Protein AF-A0A0F7C1H8-F1 (afdb_monomer)

Secondary structure (DSSP, 8-state):
--------TTS-HHHHHHHHHHHHHT---TTTT-----EEEE-SS-EEEES-SS-HHHHHHHTTEEEEEEE-SSHHHHHHHHHHHHHTT--EEEEEEGGG-TTSTTTTT---EEEEEEEEEETTEEEEEETTTTEEEEEEHHHHHHHHHHHHHTT-S--EEEEEEE-S-GGGGGGGGG-HHHHHHHHHHHHTT--SS---S-SEEEETHHHHHHHHHHHHHHHHTT-GGGHHHHHHHHHHHHHHHHHHHHHHHHHHHTT-HHHHHHHHHHHHHHHHHHHHHHHHHHHT--TTHHHHHHHHHHHHHHHHHHHHHHHHHHHHHHHHHHHHHHS--

pLDDT: mean 90.51, std 11.87, range [36.81, 98.56]

Solvent-accessible surface area (backbone atoms only — not comparable to full-atom values): 17892 Å² total; per-residue (Å²): 131,93,84,75,84,50,80,65,98,64,45,57,42,57,56,43,41,52,50,43,54,46,42,71,77,67,47,87,60,58,66,77,49,42,50,55,25,33,37,26,36,35,52,100,86,50,71,46,56,40,25,68,74,64,59,69,65,58,56,36,44,76,72,40,31,46,80,47,73,51,77,46,95,50,45,69,64,43,54,53,51,50,54,58,46,38,75,72,76,39,55,34,41,34,59,28,18,36,26,49,36,85,88,49,97,39,42,78,73,42,87,42,71,35,39,35,28,43,59,48,74,59,91,60,35,33,36,32,40,29,40,77,82,69,44,75,48,74,44,46,50,69,47,53,44,48,10,38,39,44,16,53,77,68,60,56,49,82,46,38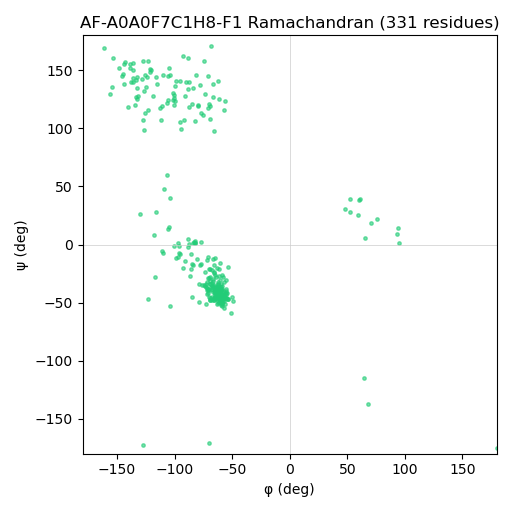,41,35,34,78,46,68,84,62,64,83,83,69,51,81,64,68,79,67,44,57,67,56,55,46,50,53,30,43,40,20,37,75,45,44,78,91,50,90,80,82,91,54,86,40,78,34,35,12,62,55,16,56,54,55,52,46,51,51,51,48,51,56,49,66,64,69,43,76,89,46,37,66,61,42,49,54,49,26,54,34,37,46,50,39,19,26,23,24,43,32,28,18,53,30,31,50,78,71,73,37,54,84,51,18,51,44,28,39,53,33,17,50,36,32,44,56,36,26,54,49,43,45,45,30,52,78,64,73,49,54,82,74,40,50,65,52,44,53,55,32,50,54,50,31,52,58,35,49,52,53,36,50,52,42,44,52,53,51,55,50,51,52,56,61,59,55,60,65,66,74,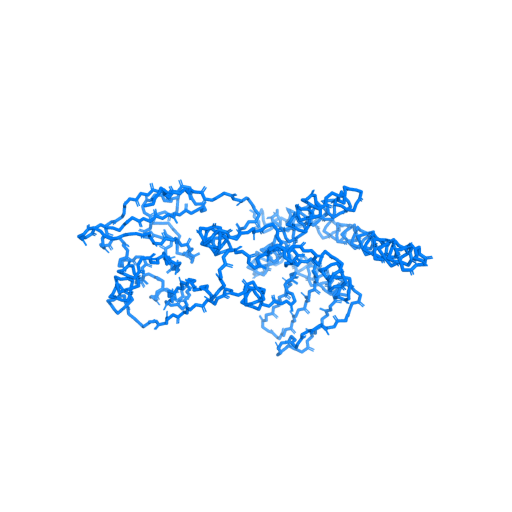74,72,123

Foldseek 3Di:
DDQDFDADPLDAQVRRQVLSQCVVVVDDCLCLLQQQWWKWFDDPPDIFIASDLDDSQVSCVVVQKHKDKDFDLALVVLVVVCQVVVVVVWKKKWWWFPCLDPLDPCPVNDGAIGIWIFHHDDPQWTFIARNVSRDTGIDGVVSRRNGLVSCNVVVNDGGMMITMDGPDDPVVNPVVLVPPLVSLVVRLCQLVFHRPDDPDDGPDMTTHLVSLVVLLVVVLVLLVVLDLVSLVVLVVNLVNLSSSLSSLLSSLSSCVVVPVNVLSVLSNVLSVLSVVLSVLSVCCNVVSDSVVSSVVSSVSSVVNSVSSVVSSVSSVVVSVVVVVVVVVVVVPD

Radius of gyration: 21.75 Å; Cα contacts (8 Å, |Δi|>4): 539; chains: 1; bounding box: 50×51×60 Å

Nearest PDB structures (foldseek):
  7wuw-assembly1_C  TM=7.128E-01  e=3.344E-11  Streptomyces sahachiroi
  3fyq-assembly1_A  TM=5.756E-01  e=2.025E+00  Drosophila melanogaster

InterPro domains:
  IPR026935 Butirosin biosynthesis protein H, N-terminal [PF14399] (47-131)

Structure (mmCIF, N/CA/C/O backbone):
data_AF-A0A0F7C1H8-F1
#
_entry.id   AF-A0A0F7C1H8-F1
#
loop_
_atom_site.group_PDB
_atom_site.id
_atom_site.type_symbol
_atom_site.label_atom_id
_atom_site.label_alt_id
_atom_site.label_comp_id
_atom_site.label_asym_id
_atom_site.label_entity_id
_atom_site.label_seq_id
_atom_site.pdbx_PDB_ins_code
_atom_site.Cartn_x
_atom_site.Cartn_y
_atom_site.Cartn_z
_atom_site.occupancy
_atom_site.B_iso_or_equiv
_atom_site.auth_seq_id
_atom_site.auth_comp_id
_atom_site.auth_asym_id
_atom_site.auth_atom_id
_atom_site.pdbx_PDB_model_num
ATOM 1 N N . MET A 1 1 ? -24.740 0.544 14.547 1.00 60.25 1 MET A N 1
ATOM 2 C CA . MET A 1 1 ? -24.501 0.602 13.084 1.00 60.25 1 MET A CA 1
ATOM 3 C C . MET A 1 1 ? -24.130 -0.811 12.657 1.00 60.25 1 MET A C 1
ATOM 5 O O . MET A 1 1 ? -23.473 -1.473 13.443 1.00 60.25 1 MET A O 1
ATOM 9 N N . GLU A 1 2 ? -24.589 -1.332 11.516 1.00 76.94 2 GLU A N 1
ATOM 10 C CA . GLU A 1 2 ? -24.148 -2.671 11.087 1.00 76.94 2 GLU A CA 1
ATOM 11 C C . GLU A 1 2 ? -22.734 -2.561 10.509 1.00 76.94 2 GLU A C 1
ATOM 13 O O . GLU A 1 2 ? -22.517 -1.895 9.495 1.00 76.94 2 GLU A O 1
ATOM 18 N N . PHE A 1 3 ? -21.758 -3.152 11.197 1.00 86.31 3 PHE A N 1
ATOM 19 C CA . PHE A 1 3 ? -20.369 -3.140 10.759 1.00 86.31 3 PHE A CA 1
ATOM 20 C C . PHE A 1 3 ? -20.123 -4.265 9.763 1.00 86.31 3 PHE A C 1
ATOM 22 O O . PHE A 1 3 ? -20.537 -5.402 9.973 1.00 86.31 3 PHE A O 1
ATOM 29 N N . THR A 1 4 ? -19.429 -3.945 8.674 1.00 89.12 4 THR A N 1
ATOM 30 C CA . THR A 1 4 ? -19.101 -4.909 7.624 1.00 89.12 4 THR A CA 1
ATOM 31 C C . THR A 1 4 ? -17.603 -4.942 7.367 1.00 89.12 4 THR A C 1
ATOM 33 O O . THR A 1 4 ? -16.898 -3.930 7.466 1.00 89.12 4 THR A O 1
ATOM 36 N N . LEU A 1 5 ? -17.121 -6.137 7.030 1.00 92.88 5 LEU A N 1
ATOM 37 C CA . LEU A 1 5 ? -15.752 -6.355 6.596 1.00 92.88 5 LEU A CA 1
ATOM 38 C C . LEU A 1 5 ? -15.549 -5.721 5.219 1.00 92.88 5 LEU A C 1
ATOM 40 O O . LEU A 1 5 ? -16.173 -6.120 4.237 1.00 92.88 5 LEU A O 1
ATOM 44 N N . TYR A 1 6 ? -14.632 -4.765 5.138 1.00 92.00 6 TYR A N 1
ATOM 45 C CA . TYR A 1 6 ? -14.028 -4.360 3.878 1.00 92.00 6 TYR A CA 1
ATOM 46 C C . TYR A 1 6 ? -12.957 -5.371 3.450 1.00 92.00 6 TYR A C 1
ATOM 48 O O . TYR A 1 6 ? -12.189 -5.842 4.287 1.00 92.00 6 TYR A O 1
ATOM 56 N N . GLN A 1 7 ? -12.926 -5.714 2.161 1.00 89.44 7 GLN A N 1
ATOM 57 C CA . GLN A 1 7 ? -12.017 -6.710 1.596 1.00 89.44 7 GLN A CA 1
ATOM 58 C C . GLN A 1 7 ? -11.259 -6.112 0.412 1.00 89.44 7 GLN A C 1
ATOM 60 O O . GLN A 1 7 ? -11.862 -5.533 -0.488 1.00 89.44 7 GLN A O 1
ATOM 65 N N . SER A 1 8 ? -9.941 -6.294 0.398 1.00 89.31 8 SER A N 1
ATOM 66 C CA . SER A 1 8 ? -9.088 -5.987 -0.747 1.00 89.31 8 SER A CA 1
ATOM 67 C C . SER A 1 8 ? -7.821 -6.828 -0.672 1.00 89.31 8 SER A C 1
ATOM 69 O O . SER A 1 8 ? -7.150 -6.842 0.354 1.00 89.31 8 SER A O 1
ATOM 71 N N . SER A 1 9 ? -7.476 -7.504 -1.766 1.00 88.31 9 SER A N 1
ATOM 72 C CA . SER A 1 9 ? -6.204 -8.233 -1.900 1.00 88.31 9 SER A CA 1
ATOM 73 C C . SER A 1 9 ? -5.029 -7.329 -2.297 1.00 88.31 9 SER A C 1
ATOM 75 O O . SER A 1 9 ? -3.919 -7.821 -2.488 1.00 88.31 9 SER A O 1
ATOM 77 N N . TYR A 1 10 ? -5.282 -6.026 -2.443 1.00 90.38 10 TYR A N 1
ATOM 78 C CA . TYR A 1 10 ? -4.327 -5.024 -2.922 1.00 90.38 10 TYR A CA 1
ATOM 79 C C . TYR A 1 10 ? -4.037 -3.948 -1.866 1.00 90.38 10 TYR A C 1
ATOM 81 O O . TYR A 1 10 ? -3.398 -2.944 -2.156 1.00 90.38 10 TYR A O 1
ATOM 89 N N . HIS A 1 11 ? -4.523 -4.128 -0.638 1.00 90.88 11 HIS A N 1
ATOM 90 C CA . HIS A 1 11 ? -4.202 -3.268 0.494 1.00 90.88 11 HIS A CA 1
ATOM 91 C C . HIS A 1 11 ? -3.431 -4.066 1.541 1.00 90.88 11 HIS A C 1
ATOM 93 O O . HIS A 1 11 ? -3.806 -5.196 1.853 1.00 90.88 11 HIS A O 1
ATOM 99 N N . ASN A 1 12 ? -2.398 -3.454 2.119 1.00 90.69 12 ASN A N 1
ATOM 100 C CA . ASN A 1 12 ? -1.848 -3.913 3.392 1.00 90.69 12 ASN A CA 1
ATOM 101 C C . ASN A 1 12 ? -2.853 -3.662 4.540 1.00 90.69 12 ASN A C 1
ATOM 103 O O . ASN A 1 12 ? -3.879 -2.995 4.351 1.00 90.69 12 ASN A O 1
ATOM 107 N N . CYS A 1 13 ? -2.562 -4.194 5.731 1.00 93.62 13 CYS A N 1
ATOM 108 C CA . CYS A 1 13 ? -3.440 -4.113 6.904 1.00 93.62 13 CYS A CA 1
ATOM 109 C C . CYS A 1 13 ? -3.828 -2.665 7.268 1.00 93.62 13 CYS A C 1
ATOM 111 O O . CYS A 1 13 ? -4.992 -2.377 7.549 1.00 93.62 13 CYS A O 1
ATOM 113 N N . LYS A 1 14 ? -2.891 -1.717 7.182 1.00 94.44 14 LYS A N 1
ATOM 114 C CA . LYS A 1 14 ? -3.150 -0.303 7.476 1.00 94.44 14 LYS A CA 1
ATOM 115 C C . LYS A 1 14 ? -4.049 0.345 6.424 1.00 94.44 14 LYS A C 1
ATOM 117 O O . LYS A 1 14 ? -5.036 0.998 6.766 1.00 94.44 14 LYS A O 1
ATOM 122 N N . ASN A 1 15 ? -3.741 0.145 5.144 1.00 94.44 15 ASN A N 1
ATOM 123 C CA . ASN A 1 15 ? -4.496 0.725 4.035 1.00 94.44 15 ASN A CA 1
ATOM 124 C C . ASN A 1 15 ? -5.943 0.213 4.034 1.00 94.44 15 ASN A C 1
ATOM 126 O O . ASN A 1 15 ? -6.866 0.989 3.780 1.00 94.44 15 ASN A O 1
ATOM 130 N N . ILE A 1 16 ? -6.169 -1.067 4.358 1.00 95.44 16 ILE A N 1
ATOM 131 C CA . ILE A 1 16 ? -7.518 -1.644 4.383 1.00 95.44 16 ILE A CA 1
ATOM 132 C C . ILE A 1 16 ? -8.356 -1.115 5.557 1.00 95.44 16 ILE A C 1
ATOM 134 O O . ILE A 1 16 ? -9.533 -0.816 5.346 1.00 95.44 16 ILE A O 1
ATOM 138 N N . VAL A 1 17 ? -7.759 -0.924 6.743 1.00 96.94 17 VAL A N 1
ATOM 139 C CA . VAL A 1 17 ? -8.428 -0.296 7.899 1.00 96.94 17 VAL A CA 1
ATOM 140 C C . VAL A 1 17 ? -8.798 1.146 7.567 1.00 96.94 17 VAL A C 1
ATOM 142 O O . VAL A 1 17 ? -9.966 1.520 7.664 1.00 96.94 17 VAL A O 1
ATOM 145 N N . LEU A 1 18 ? -7.842 1.937 7.075 1.00 96.12 18 LEU A N 1
ATOM 146 C CA . LEU A 1 18 ? -8.088 3.331 6.711 1.00 96.12 18 LEU A CA 1
ATOM 147 C C . LEU A 1 18 ? -9.186 3.456 5.644 1.00 96.12 18 LEU A C 1
ATOM 149 O O . LEU A 1 18 ? -10.104 4.260 5.789 1.00 96.12 18 LEU A O 1
ATOM 153 N N . THR A 1 19 ? -9.143 2.611 4.611 1.00 95.19 19 THR A N 1
ATOM 154 C CA . THR A 1 19 ? -10.168 2.579 3.557 1.00 95.19 19 THR A CA 1
ATOM 155 C C . THR A 1 19 ? -11.549 2.238 4.118 1.00 95.19 19 THR A C 1
ATOM 157 O O . THR A 1 19 ? -12.539 2.867 3.743 1.00 95.19 19 THR A O 1
ATOM 160 N N . ALA A 1 20 ? -11.638 1.265 5.030 1.00 95.50 20 ALA A N 1
ATOM 161 C CA . ALA A 1 20 ? -12.897 0.898 5.669 1.00 95.50 20 ALA A CA 1
ATOM 162 C C . ALA A 1 20 ? -13.479 2.058 6.489 1.00 95.50 20 ALA A C 1
ATOM 164 O O . ALA A 1 20 ? -14.677 2.337 6.394 1.00 95.50 20 ALA A O 1
ATOM 165 N N . MET A 1 21 ? -12.630 2.769 7.235 1.00 95.31 21 MET A N 1
ATOM 166 C CA . MET A 1 21 ? -13.029 3.936 8.023 1.00 95.31 21 MET A CA 1
ATOM 167 C C . MET A 1 21 ? -13.522 5.082 7.124 1.00 95.31 21 MET A C 1
ATOM 169 O O . MET A 1 21 ? -14.596 5.632 7.370 1.00 95.31 21 MET A O 1
ATOM 173 N N . VAL A 1 22 ? -12.809 5.391 6.033 1.00 92.88 22 VAL A N 1
ATOM 174 C CA . VAL A 1 22 ? -13.223 6.404 5.039 1.00 92.88 22 VAL A CA 1
ATOM 175 C C . VAL A 1 22 ? -14.567 6.034 4.407 1.00 92.88 22 VAL A C 1
ATOM 177 O O . VAL A 1 22 ? -15.485 6.856 4.345 1.00 92.88 22 VAL A O 1
ATOM 180 N N . LYS A 1 23 ? -14.736 4.766 4.018 1.00 91.12 23 LYS A N 1
ATOM 181 C CA . LYS A 1 23 ? -15.991 4.263 3.448 1.00 91.12 23 LYS A CA 1
ATOM 182 C C . LYS A 1 23 ? -17.171 4.411 4.413 1.00 91.12 23 LYS A C 1
ATOM 184 O O . LYS A 1 23 ? -18.281 4.717 3.980 1.00 91.12 23 LYS A O 1
ATOM 189 N N . ARG A 1 24 ? -16.961 4.229 5.721 1.00 89.50 24 ARG A N 1
ATOM 190 C CA . ARG A 1 24 ? -18.016 4.376 6.748 1.00 89.50 24 ARG A CA 1
ATOM 191 C C . ARG A 1 24 ? -18.453 5.814 6.972 1.00 89.50 24 ARG A C 1
ATOM 193 O O . ARG A 1 24 ? -19.624 6.050 7.270 1.00 89.50 24 ARG A O 1
ATOM 200 N N . LEU A 1 25 ? -17.557 6.770 6.753 1.00 87.88 25 LEU A N 1
ATOM 201 C CA . LEU A 1 25 ? -17.928 8.180 6.680 1.00 87.88 25 LEU A CA 1
ATOM 202 C C . LEU A 1 25 ? -18.805 8.489 5.445 1.00 87.88 25 LEU A C 1
ATOM 204 O O . LEU A 1 25 ? -19.486 9.514 5.408 1.00 87.88 25 LEU A O 1
ATOM 208 N N . GLY A 1 26 ? -18.898 7.559 4.489 1.00 85.50 26 GLY A N 1
ATOM 209 C CA . GLY A 1 26 ? -19.745 7.650 3.301 1.00 85.50 26 GLY A CA 1
ATOM 210 C C . GLY A 1 26 ? -19.031 8.214 2.078 1.00 85.50 26 GLY A C 1
ATOM 211 O O . GLY A 1 26 ? -19.708 8.585 1.123 1.00 85.50 26 GLY A O 1
ATOM 212 N N . PHE A 1 27 ? -17.700 8.289 2.115 1.00 84.31 27 PHE A N 1
ATOM 213 C CA . PHE A 1 27 ? -16.895 8.728 0.984 1.00 84.31 27 PHE A CA 1
ATOM 214 C C . PHE A 1 27 ? -16.686 7.593 -0.016 1.00 84.31 27 PHE A C 1
ATOM 216 O O . PHE A 1 27 ? -16.560 6.421 0.359 1.00 84.31 27 PHE A O 1
ATOM 223 N N . ASP A 1 28 ? -16.624 7.970 -1.291 1.00 81.12 28 ASP A N 1
ATOM 224 C CA . ASP A 1 28 ? -16.096 7.096 -2.330 1.00 81.12 28 ASP A CA 1
ATOM 225 C C . ASP A 1 28 ? -14.595 6.875 -2.094 1.00 81.12 28 ASP A C 1
ATOM 227 O O . ASP A 1 28 ? -13.861 7.795 -1.737 1.00 81.12 28 ASP A O 1
ATOM 231 N N . ILE A 1 29 ? -14.155 5.636 -2.264 1.00 86.44 29 ILE A N 1
ATOM 232 C CA . ILE A 1 29 ? -12.797 5.179 -1.979 1.00 86.44 29 ILE A CA 1
ATOM 233 C C . ILE A 1 29 ? -12.009 4.854 -3.250 1.00 86.44 29 ILE A C 1
ATOM 235 O O . ILE A 1 29 ? -10.805 4.615 -3.154 1.00 86.44 29 ILE A O 1
ATOM 239 N N . ASP A 1 30 ? -12.646 4.868 -4.425 1.00 81.19 30 ASP A N 1
ATOM 240 C CA . ASP A 1 30 ? -12.025 4.416 -5.675 1.00 81.19 30 ASP A CA 1
ATOM 241 C C . ASP A 1 30 ? -10.827 5.288 -6.094 1.00 81.19 30 ASP A C 1
ATOM 243 O O . ASP A 1 30 ? -9.881 4.797 -6.704 1.00 81.19 30 ASP A O 1
ATOM 247 N N . HIS A 1 31 ? -10.805 6.568 -5.711 1.00 83.44 31 HIS A N 1
ATOM 248 C CA . HIS A 1 31 ? -9.701 7.490 -6.009 1.00 83.44 31 HIS A CA 1
ATOM 249 C C . HIS A 1 31 ? -8.678 7.627 -4.867 1.00 83.44 31 HIS A C 1
ATOM 251 O O . HIS A 1 31 ? -7.628 8.242 -5.077 1.00 83.44 31 HIS A O 1
ATOM 257 N N . LEU A 1 32 ? -8.942 7.051 -3.683 1.00 89.19 32 LEU A N 1
ATOM 258 C CA . LEU A 1 32 ? -8.111 7.220 -2.479 1.00 89.19 32 LEU A CA 1
ATOM 259 C C . LEU A 1 32 ? -6.671 6.733 -2.705 1.00 89.19 32 LEU A C 1
ATOM 261 O O . LEU A 1 32 ? -5.716 7.325 -2.204 1.00 89.19 32 LEU A O 1
ATOM 265 N N . TRP A 1 33 ? -6.526 5.684 -3.515 1.00 92.69 33 TRP A N 1
ATOM 266 C CA . TRP A 1 33 ? -5.257 5.018 -3.815 1.00 92.69 33 TRP A CA 1
ATOM 267 C C . TRP A 1 33 ? -4.866 5.138 -5.295 1.00 92.69 33 TRP A C 1
ATOM 269 O O . TRP A 1 33 ? -4.170 4.281 -5.828 1.00 92.69 33 TRP A O 1
ATOM 279 N N . SER A 1 34 ? -5.299 6.206 -5.974 1.00 93.00 34 SER A N 1
ATOM 280 C CA . SER A 1 34 ? -5.069 6.424 -7.416 1.00 93.00 34 SER A CA 1
ATOM 281 C C . SER A 1 34 ? -3.649 6.894 -7.784 1.00 93.00 34 SER A C 1
ATOM 283 O O . SER A 1 34 ? -3.353 7.142 -8.955 1.00 93.00 34 SER A O 1
ATOM 285 N N . GLN A 1 35 ? -2.752 7.011 -6.801 1.00 93.81 35 GLN A N 1
ATOM 286 C CA . GLN A 1 35 ? -1.346 7.333 -7.035 1.00 93.81 35 GLN A CA 1
ATOM 287 C C . GLN A 1 35 ? -0.638 6.149 -7.709 1.00 93.81 35 GLN A C 1
ATOM 289 O O . GLN A 1 35 ? -0.562 5.060 -7.150 1.00 93.81 35 GLN A O 1
ATOM 294 N N . ALA A 1 36 ? -0.085 6.384 -8.893 1.00 96.19 36 ALA A N 1
ATOM 295 C CA . ALA A 1 36 ? 0.695 5.443 -9.693 1.00 96.19 36 ALA A CA 1
ATOM 296 C C . ALA A 1 36 ? 2.025 6.061 -10.162 1.00 96.19 36 ALA A C 1
ATOM 298 O O . ALA A 1 36 ? 2.582 5.661 -11.184 1.00 96.19 36 ALA A O 1
ATOM 299 N N . GLY A 1 37 ? 2.543 7.033 -9.406 1.00 94.81 37 GLY A N 1
ATOM 300 C CA . GLY A 1 37 ? 3.896 7.548 -9.584 1.00 94.81 37 GLY A CA 1
ATOM 301 C C . GLY A 1 37 ? 4.955 6.524 -9.169 1.00 94.81 37 GLY A C 1
ATOM 302 O O . GLY A 1 37 ? 4.662 5.349 -8.914 1.00 94.81 37 GLY A O 1
ATOM 303 N N . LEU A 1 38 ? 6.210 6.965 -9.116 1.00 95.38 38 LEU A N 1
ATOM 304 C CA . LEU A 1 38 ? 7.306 6.150 -8.609 1.00 95.38 38 LEU A CA 1
ATOM 305 C C . LEU A 1 38 ? 8.436 7.031 -8.085 1.00 95.38 38 LEU A C 1
ATOM 307 O O . LEU A 1 38 ? 8.831 7.995 -8.741 1.00 95.38 38 LEU A O 1
ATOM 311 N N . SER A 1 39 ? 8.969 6.675 -6.925 1.00 93.56 39 SER A N 1
ATOM 312 C CA . SER A 1 39 ? 10.172 7.265 -6.351 1.00 93.56 39 SER A CA 1
ATOM 313 C C . SER A 1 39 ? 11.063 6.158 -5.806 1.00 93.56 39 SER A C 1
ATOM 315 O O . SER A 1 39 ? 10.566 5.195 -5.222 1.00 93.56 39 SER A O 1
ATOM 317 N N . TYR A 1 40 ? 12.365 6.309 -6.024 1.00 94.06 40 TYR A N 1
ATOM 318 C CA . TYR A 1 40 ? 13.414 5.513 -5.412 1.00 94.06 40 TYR A CA 1
ATOM 319 C C . TYR A 1 40 ? 14.316 6.426 -4.588 1.00 94.06 40 TYR A C 1
ATOM 321 O O . TYR A 1 40 ? 14.807 7.438 -5.097 1.00 94.06 40 TYR A O 1
ATOM 329 N N . GLN A 1 41 ? 14.523 6.049 -3.333 1.00 91.81 41 GLN A N 1
ATOM 330 C CA . GLN A 1 41 ? 15.376 6.739 -2.378 1.00 91.81 41 GLN A CA 1
ATOM 331 C C . GLN A 1 41 ? 16.390 5.742 -1.835 1.00 91.81 41 GLN A C 1
ATOM 333 O O . GLN A 1 41 ? 16.015 4.619 -1.513 1.00 91.81 41 GLN A O 1
ATOM 338 N N . GLU A 1 42 ? 17.653 6.134 -1.733 1.00 90.25 42 GLU A N 1
ATOM 339 C CA . GLU A 1 42 ? 18.697 5.303 -1.129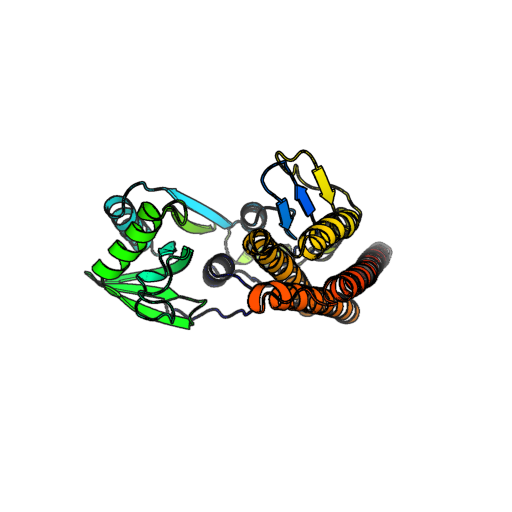 1.00 90.25 42 GLU A CA 1
ATOM 340 C C . GLU A 1 42 ? 19.685 6.177 -0.355 1.00 90.25 42 GLU A C 1
ATOM 342 O O . GLU A 1 42 ? 20.080 7.257 -0.818 1.00 90.25 42 GLU A O 1
ATOM 347 N N . ASP A 1 43 ? 20.066 5.690 0.823 1.00 87.44 43 ASP A N 1
ATOM 348 C CA . ASP A 1 43 ? 21.178 6.181 1.632 1.00 87.44 43 ASP A CA 1
ATOM 349 C C . ASP A 1 43 ? 22.125 5.019 2.004 1.00 87.44 43 ASP A C 1
ATOM 351 O O . ASP A 1 43 ? 22.006 3.909 1.484 1.00 87.44 43 ASP A O 1
ATOM 355 N N . GLU A 1 44 ? 23.110 5.267 2.875 1.00 81.56 44 GLU A N 1
ATOM 356 C CA . GLU A 1 44 ? 24.097 4.249 3.269 1.00 81.56 44 GLU A CA 1
ATOM 357 C C . GLU A 1 44 ? 23.486 3.020 3.969 1.00 81.56 44 GLU A C 1
ATOM 359 O O . GLU A 1 44 ? 24.130 1.969 4.019 1.00 81.56 44 GLU A O 1
ATOM 364 N N . GLN A 1 45 ? 22.285 3.138 4.542 1.00 80.56 45 GLN A N 1
ATOM 365 C CA . GLN A 1 45 ? 21.690 2.123 5.416 1.00 80.56 45 GLN A CA 1
ATOM 366 C C . GLN A 1 45 ? 20.398 1.529 4.858 1.00 80.56 45 GLN A C 1
ATOM 368 O O . GLN A 1 45 ? 20.074 0.387 5.178 1.00 80.56 45 GLN A O 1
ATOM 373 N N . THR A 1 46 ? 19.655 2.286 4.057 1.00 88.38 46 THR A N 1
ATOM 374 C CA . THR A 1 46 ? 18.288 1.952 3.663 1.00 88.38 46 THR A CA 1
ATOM 375 C C . THR A 1 46 ? 18.002 2.339 2.218 1.00 88.38 46 THR A C 1
ATOM 377 O O . THR A 1 46 ? 18.644 3.213 1.632 1.00 88.38 46 THR A O 1
ATOM 380 N N . PHE A 1 47 ? 17.006 1.679 1.629 1.00 92.75 47 PHE A N 1
ATOM 381 C CA . PHE A 1 47 ? 16.426 2.096 0.361 1.00 92.75 47 PHE A CA 1
ATOM 382 C C . PHE A 1 47 ? 14.905 1.951 0.392 1.00 92.75 47 PHE A C 1
ATOM 384 O O . PHE A 1 47 ? 14.350 1.094 1.081 1.00 92.75 47 PHE A O 1
ATOM 391 N N . LEU A 1 48 ? 14.228 2.786 -0.389 1.00 93.44 48 LEU A N 1
ATOM 392 C CA . LEU A 1 48 ? 12.779 2.822 -0.490 1.00 93.44 48 LEU A CA 1
ATOM 393 C C . LEU A 1 48 ? 12.355 3.048 -1.938 1.00 93.44 48 LEU A C 1
ATOM 395 O O . LEU A 1 48 ? 12.609 4.100 -2.521 1.00 93.44 48 LEU A O 1
ATOM 399 N N . LEU A 1 49 ? 11.635 2.082 -2.489 1.00 95.62 49 LEU A N 1
ATOM 400 C CA . LEU A 1 49 ? 10.828 2.204 -3.687 1.00 95.62 49 LEU A CA 1
ATOM 401 C C . LEU A 1 49 ? 9.366 2.377 -3.271 1.00 95.62 49 LEU A C 1
ATOM 403 O O . LEU A 1 49 ? 8.782 1.506 -2.628 1.00 95.62 49 LEU A O 1
ATOM 407 N N . THR A 1 50 ? 8.755 3.492 -3.659 1.00 94.19 50 THR A N 1
ATOM 408 C CA . THR A 1 50 ? 7.362 3.790 -3.310 1.00 94.19 50 THR A CA 1
ATOM 409 C C . THR A 1 50 ? 6.598 4.371 -4.498 1.00 94.19 50 THR A C 1
ATOM 411 O O . THR A 1 50 ? 7.144 5.192 -5.243 1.00 94.19 50 THR A O 1
ATOM 414 N N . PRO A 1 51 ? 5.326 3.980 -4.703 1.00 94.62 51 PRO A N 1
ATOM 415 C CA . PRO A 1 51 ? 4.466 4.616 -5.694 1.00 94.62 51 PRO A CA 1
ATOM 416 C C . PRO A 1 51 ? 3.847 5.932 -5.196 1.00 94.62 51 PRO A C 1
ATOM 418 O O . PRO A 1 51 ? 3.277 6.689 -5.986 1.00 94.62 51 PRO A O 1
ATOM 421 N N . TYR A 1 52 ? 3.934 6.202 -3.890 1.00 92.06 52 TYR A N 1
ATOM 422 C CA . TYR A 1 52 ? 3.267 7.323 -3.240 1.00 92.06 52 TYR A CA 1
ATOM 423 C C . TYR A 1 52 ? 4.173 8.551 -3.211 1.00 92.06 52 TYR A C 1
ATOM 425 O O . TYR A 1 52 ? 5.134 8.618 -2.448 1.00 92.06 52 TYR A O 1
ATOM 433 N N . TYR A 1 53 ? 3.837 9.537 -4.038 1.00 88.12 53 TYR A N 1
ATOM 434 C CA . TYR A 1 53 ? 4.498 10.844 -4.086 1.00 88.12 53 TYR A CA 1
ATOM 435 C C . TYR A 1 53 ? 3.773 11.899 -3.233 1.00 88.12 53 TYR A C 1
ATOM 437 O O . TYR A 1 53 ? 4.285 13.001 -3.053 1.00 88.12 53 TYR A O 1
ATOM 445 N N . LYS A 1 54 ? 2.587 11.567 -2.712 1.00 87.75 54 LYS A N 1
ATOM 446 C CA . LYS A 1 54 ? 1.823 12.328 -1.719 1.00 87.75 54 LYS A CA 1
ATOM 447 C C . LYS A 1 54 ? 1.532 11.456 -0.509 1.00 87.75 54 LYS A C 1
ATOM 449 O O . LYS A 1 54 ? 1.198 10.276 -0.651 1.00 87.75 54 LYS A O 1
ATOM 454 N N . SER A 1 55 ? 1.548 12.069 0.672 1.00 88.62 55 SER A N 1
ATOM 455 C CA . SER A 1 55 ? 1.039 11.418 1.875 1.00 88.62 55 SER A CA 1
ATOM 456 C C . SER A 1 55 ? -0.452 11.124 1.728 1.00 88.62 55 SER A C 1
ATOM 458 O O . SER A 1 55 ? -1.221 11.959 1.247 1.00 88.62 55 SER A O 1
ATOM 460 N N . ILE A 1 56 ? -0.889 9.961 2.214 1.00 89.88 56 ILE A N 1
ATOM 461 C CA . ILE A 1 56 ? -2.318 9.637 2.312 1.00 89.88 56 ILE A CA 1
ATOM 462 C C . ILE A 1 56 ? -3.076 10.665 3.164 1.00 89.88 56 ILE A C 1
ATOM 464 O O . ILE A 1 56 ? -4.251 10.917 2.922 1.00 89.88 56 ILE A O 1
ATOM 468 N N . LEU A 1 57 ? -2.399 11.317 4.117 1.00 90.44 57 LEU A N 1
ATOM 469 C CA . LEU A 1 57 ? -2.986 12.385 4.925 1.00 90.44 57 LEU A CA 1
ATOM 470 C C . LEU A 1 57 ? -3.353 13.607 4.078 1.00 90.44 57 LEU A C 1
ATOM 472 O O . LEU A 1 57 ? -4.410 14.191 4.293 1.00 90.44 57 LEU A O 1
ATOM 476 N N . ASP A 1 58 ? -2.523 13.964 3.097 1.00 87.12 58 ASP A N 1
ATOM 477 C CA . ASP A 1 58 ? -2.807 15.079 2.189 1.00 87.12 58 ASP A CA 1
ATOM 478 C C . ASP A 1 58 ? -3.949 14.733 1.237 1.00 87.12 58 ASP A C 1
ATOM 480 O O . ASP A 1 58 ? -4.806 15.573 0.965 1.00 87.12 58 ASP A O 1
ATOM 484 N N . VAL A 1 59 ? -3.993 13.481 0.765 1.00 88.00 59 VAL A N 1
ATOM 485 C CA . VAL A 1 59 ? -5.119 12.978 -0.033 1.00 88.00 59 VAL A CA 1
ATOM 486 C C . VAL A 1 59 ? -6.411 13.107 0.770 1.00 88.00 59 VAL A C 1
ATOM 488 O O . VAL A 1 59 ? -7.334 13.767 0.306 1.00 88.00 59 VAL A O 1
ATOM 491 N N . LEU A 1 60 ? -6.451 12.574 1.994 1.00 89.00 60 LEU A N 1
ATOM 492 C CA . LEU A 1 60 ? -7.617 12.644 2.882 1.00 89.00 60 LEU A CA 1
ATOM 493 C C . LEU A 1 60 ? -8.014 14.079 3.230 1.00 89.00 60 LEU A C 1
ATOM 495 O O . LEU A 1 60 ? -9.198 14.408 3.200 1.00 89.00 60 LEU A O 1
ATOM 499 N N . LYS A 1 61 ? -7.041 14.955 3.486 1.00 87.44 61 LYS A N 1
ATOM 500 C CA . LYS A 1 61 ? -7.295 16.372 3.754 1.00 87.44 61 LYS A CA 1
ATOM 501 C C . LYS A 1 61 ? -7.976 17.059 2.572 1.00 87.44 61 LYS A C 1
ATOM 503 O O . LYS A 1 61 ? -8.878 17.865 2.786 1.00 87.44 61 LYS A O 1
ATOM 508 N N . ASN A 1 62 ? -7.595 16.720 1.340 1.00 82.12 62 ASN A N 1
ATOM 509 C CA . ASN A 1 62 ? -8.278 17.224 0.147 1.00 82.12 62 ASN A CA 1
ATOM 510 C C . ASN A 1 62 ? -9.723 16.705 0.041 1.00 82.12 62 ASN A C 1
ATOM 512 O O . ASN A 1 62 ? -10.558 17.382 -0.550 1.00 82.12 62 ASN A O 1
ATOM 516 N N . LEU A 1 63 ? -10.037 15.567 0.675 1.00 80.44 63 LEU A N 1
ATOM 517 C CA . LEU A 1 63 ? -11.407 15.056 0.829 1.00 80.44 63 LEU A CA 1
ATOM 518 C C . LEU A 1 63 ? -12.164 15.714 1.998 1.00 80.44 63 LEU A C 1
ATOM 520 O O . LEU A 1 63 ? -13.292 15.328 2.291 1.00 80.44 63 LEU A O 1
ATOM 524 N N . GLY A 1 64 ? -11.548 16.665 2.709 1.00 85.38 64 GLY A N 1
ATOM 525 C CA . GLY A 1 64 ? -12.084 17.243 3.945 1.00 85.38 64 GLY A CA 1
ATOM 526 C C . GLY A 1 64 ? -12.074 16.282 5.137 1.00 85.38 64 GLY A C 1
ATOM 527 O O . GLY A 1 64 ? -12.788 16.515 6.116 1.00 85.38 64 GLY A O 1
ATOM 528 N N . ILE A 1 65 ? -11.277 15.212 5.061 1.00 90.19 65 ILE A N 1
ATOM 529 C CA . ILE A 1 65 ? -11.093 14.230 6.129 1.00 90.19 65 ILE A CA 1
ATOM 530 C C . ILE A 1 65 ? -9.797 14.548 6.870 1.00 90.19 65 ILE A C 1
ATOM 532 O O . ILE A 1 65 ? -8.711 14.568 6.290 1.00 90.19 65 ILE A O 1
ATOM 536 N N . THR A 1 66 ? -9.901 14.740 8.180 1.00 92.88 66 THR A N 1
ATOM 537 C CA . THR A 1 66 ? -8.740 14.892 9.057 1.00 92.88 66 THR A CA 1
ATOM 538 C C . THR A 1 66 ? -8.469 13.575 9.767 1.00 92.88 66 THR A C 1
ATOM 540 O O . THR A 1 66 ? -9.346 13.023 10.431 1.00 92.88 66 THR A O 1
ATOM 543 N N . VAL A 1 67 ? -7.237 13.076 9.658 1.00 94.75 67 VAL A N 1
ATOM 544 C CA . VAL A 1 67 ? -6.768 11.961 10.486 1.00 94.75 67 VAL A CA 1
ATOM 545 C C . VAL A 1 67 ? -6.212 12.533 11.779 1.00 94.75 67 VAL A C 1
ATOM 547 O O . VAL A 1 67 ? -5.242 13.290 11.767 1.00 94.75 67 VAL A O 1
ATOM 550 N N . LEU A 1 68 ? -6.826 12.166 12.895 1.00 95.25 68 LEU A N 1
ATOM 551 C CA . LEU A 1 68 ? -6.360 12.518 14.227 1.00 95.25 68 LEU A CA 1
ATOM 552 C C . LEU A 1 68 ? -5.621 11.316 14.803 1.00 95.25 68 LEU A C 1
ATOM 554 O O . LEU A 1 68 ? -6.164 10.212 14.809 1.00 95.25 68 LEU A O 1
ATOM 558 N N . SER A 1 69 ? -4.398 11.525 15.288 1.00 95.81 69 SER A N 1
ATOM 559 C CA . SER A 1 69 ? -3.595 10.491 15.939 1.00 95.81 69 SER A CA 1
ATOM 560 C C . SER A 1 69 ? -3.225 10.880 17.367 1.00 95.81 69 SER A C 1
ATOM 562 O O . SER A 1 69 ? -3.077 12.059 17.701 1.00 95.81 69 SER A O 1
ATOM 564 N N . ARG A 1 70 ? -3.095 9.874 18.233 1.00 97.12 70 ARG A N 1
ATOM 565 C CA . ARG A 1 70 ? -2.558 10.020 19.592 1.00 97.12 70 ARG A CA 1
ATOM 566 C C . ARG A 1 70 ? -1.533 8.914 19.825 1.00 97.12 70 ARG A C 1
ATOM 568 O O . ARG A 1 70 ? -1.817 7.763 19.502 1.00 97.12 70 ARG A O 1
ATOM 575 N N . ASN A 1 71 ? -0.382 9.271 20.390 1.00 96.44 71 ASN A N 1
ATOM 576 C CA . ASN A 1 71 ? 0.720 8.354 20.685 1.00 96.44 71 ASN A CA 1
ATOM 577 C C . ASN A 1 71 ? 0.796 8.081 22.189 1.00 96.44 71 ASN A C 1
ATOM 579 O O . ASN A 1 71 ? 0.547 8.979 22.997 1.00 96.44 71 ASN A O 1
ATOM 583 N N . PHE A 1 72 ? 1.174 6.860 22.556 1.00 96.44 72 PHE A N 1
ATOM 584 C CA . PHE A 1 72 ? 1.209 6.386 23.937 1.00 96.44 72 PHE A CA 1
ATOM 585 C C . PHE A 1 72 ? 2.491 5.605 24.216 1.00 96.44 72 PHE A C 1
ATOM 587 O O . PHE A 1 72 ? 3.055 4.963 23.333 1.00 96.44 72 PHE A O 1
ATOM 594 N N . SER A 1 73 ? 2.938 5.653 25.469 1.00 93.62 73 SER A N 1
ATOM 595 C CA . SER A 1 73 ? 4.095 4.899 25.968 1.00 93.62 73 SER A CA 1
ATOM 596 C C . SER A 1 73 ? 3.718 3.615 26.709 1.00 93.62 73 SER A C 1
ATOM 598 O O . SER A 1 73 ? 4.597 2.817 27.018 1.00 93.62 73 SER A O 1
ATOM 600 N N . ASP A 1 74 ? 2.438 3.433 27.032 1.00 94.75 74 ASP A N 1
ATOM 601 C CA . ASP A 1 74 ? 1.922 2.330 27.840 1.00 94.75 74 ASP A CA 1
ATOM 602 C C . ASP A 1 74 ? 0.498 1.948 27.412 1.00 94.75 74 ASP A C 1
ATOM 604 O O . ASP A 1 74 ? -0.271 2.778 26.910 1.00 94.75 74 ASP A O 1
ATOM 608 N N . SER A 1 75 ? 0.147 0.674 27.612 1.00 94.69 75 SER A N 1
ATOM 609 C CA . SER A 1 75 ? -1.155 0.135 27.207 1.00 94.69 75 SER A CA 1
ATOM 610 C C . SER A 1 75 ? -2.323 0.707 28.001 1.00 94.69 75 SER A C 1
ATOM 612 O O . SER A 1 75 ? -3.378 0.925 27.416 1.00 94.69 75 SER A O 1
ATOM 614 N N . GLU A 1 76 ? -2.154 1.003 29.290 1.00 95.75 76 GLU A N 1
ATOM 615 C CA . GLU A 1 76 ? -3.222 1.555 30.136 1.00 95.75 76 GLU A CA 1
ATOM 616 C C . GLU A 1 76 ? -3.716 2.907 29.607 1.00 95.75 76 GLU A C 1
ATOM 618 O O . GLU A 1 76 ? -4.919 3.123 29.417 1.00 95.75 76 GLU A O 1
ATOM 623 N N . SER A 1 77 ? -2.783 3.808 29.294 1.00 96.75 77 SER A N 1
ATOM 624 C CA . SER A 1 77 ? -3.098 5.113 28.711 1.00 96.75 77 SER A CA 1
ATOM 625 C C . SER A 1 77 ? -3.737 4.977 27.328 1.00 96.75 77 SER A C 1
ATOM 627 O O . SER A 1 77 ? -4.707 5.681 27.029 1.00 96.75 77 SER A O 1
ATOM 629 N N . CYS A 1 78 ? -3.244 4.044 26.506 1.00 97.50 78 CYS A N 1
ATOM 630 C CA . CYS A 1 78 ? -3.811 3.748 25.190 1.00 97.50 78 CYS A CA 1
ATOM 631 C C . CYS A 1 78 ? -5.265 3.253 25.301 1.00 97.50 78 CYS A C 1
ATOM 633 O O . CYS A 1 78 ? -6.166 3.801 24.666 1.00 97.50 78 CYS A O 1
ATOM 635 N N . ILE A 1 79 ? -5.525 2.284 26.179 1.00 97.00 79 ILE A N 1
ATOM 636 C CA . ILE A 1 79 ? -6.851 1.701 26.424 1.00 97.00 79 ILE A CA 1
ATOM 637 C C . ILE A 1 79 ? -7.840 2.750 26.935 1.00 97.00 79 ILE A C 1
ATOM 639 O O . ILE A 1 79 ? -8.985 2.803 26.476 1.00 97.00 79 ILE A O 1
ATOM 643 N N . SER A 1 80 ? -7.406 3.614 27.853 1.00 96.75 80 SER A N 1
ATOM 644 C CA . SER A 1 80 ? -8.223 4.729 28.339 1.00 96.75 80 SER A CA 1
ATOM 645 C C . SER A 1 80 ? -8.642 5.658 27.191 1.00 96.75 80 SER A C 1
ATOM 647 O O . SER A 1 80 ? -9.825 5.984 27.045 1.00 96.75 80 SER A O 1
ATOM 649 N N . ALA A 1 81 ? -7.700 6.007 26.310 1.00 97.38 81 ALA A N 1
ATOM 650 C CA . ALA A 1 81 ? -7.975 6.844 25.146 1.00 97.38 81 ALA A CA 1
ATOM 651 C C . ALA A 1 81 ? -8.880 6.157 24.110 1.00 97.38 81 ALA A C 1
ATOM 653 O O . ALA A 1 81 ? -9.736 6.823 23.525 1.00 97.38 81 ALA A O 1
ATOM 654 N N . LEU A 1 82 ? -8.748 4.839 23.912 1.00 97.81 82 LEU A N 1
ATOM 655 C CA . LEU A 1 82 ? -9.672 4.078 23.068 1.00 97.81 82 LEU A CA 1
ATOM 656 C C . LEU A 1 82 ? -11.113 4.234 23.567 1.00 97.81 82 LEU A C 1
ATOM 658 O O . LEU A 1 82 ? -12.001 4.579 22.789 1.00 97.81 82 LEU A O 1
ATOM 662 N N . ARG A 1 83 ? -11.355 4.056 24.874 1.00 97.31 83 ARG A N 1
ATOM 663 C CA . ARG A 1 83 ? -12.702 4.216 25.455 1.00 97.31 83 ARG A CA 1
ATOM 664 C C . ARG A 1 83 ? -13.243 5.635 25.272 1.00 97.31 83 ARG A C 1
ATOM 666 O O . ARG A 1 83 ? -14.411 5.788 24.920 1.00 97.31 83 ARG A O 1
ATOM 673 N N . GLU A 1 84 ? -12.411 6.655 25.484 1.00 97.00 84 GLU A N 1
ATOM 674 C CA . GLU A 1 84 ? -12.790 8.064 25.296 1.00 97.00 84 GLU A CA 1
ATOM 675 C C . GLU A 1 84 ? -13.251 8.344 23.857 1.00 97.00 84 GLU A C 1
ATOM 677 O O . GLU A 1 84 ? -14.290 8.970 23.648 1.00 97.00 84 GLU A O 1
ATOM 682 N N . VAL A 1 85 ? -12.500 7.869 22.861 1.00 96.75 85 VAL A N 1
ATOM 683 C CA . VAL A 1 85 ? -12.815 8.112 21.446 1.00 96.75 85 VAL A CA 1
ATOM 684 C C . VAL A 1 85 ? -14.041 7.305 21.002 1.00 96.75 85 VAL A C 1
ATOM 686 O O . VAL A 1 85 ? -14.908 7.849 20.316 1.00 96.75 85 VAL A O 1
ATOM 689 N N . LEU A 1 86 ? -14.188 6.054 21.454 1.00 96.00 86 LEU A N 1
ATOM 690 C CA . LEU A 1 86 ? -15.379 5.241 21.170 1.00 96.00 86 LEU A CA 1
ATOM 691 C C . LEU A 1 86 ? -16.663 5.879 21.729 1.00 96.00 86 LEU A C 1
ATOM 693 O O . LEU A 1 86 ? -17.703 5.852 21.072 1.00 96.00 86 LEU A O 1
ATOM 697 N N . GLN A 1 87 ? -16.605 6.517 22.907 1.00 95.19 87 GLN A N 1
ATOM 698 C CA . GLN A 1 87 ? -17.751 7.236 23.493 1.00 95.19 87 GLN A CA 1
ATOM 699 C C . GLN A 1 87 ? -18.227 8.422 22.640 1.00 95.19 87 GLN A C 1
ATOM 701 O O . GLN A 1 87 ? -19.375 8.848 22.768 1.00 95.19 87 GLN A O 1
ATOM 706 N N . GLN A 1 88 ? -17.379 8.934 21.746 1.00 93.12 88 GLN A N 1
ATOM 707 C CA . GLN A 1 88 ? -17.729 9.984 20.785 1.00 93.12 88 GLN A CA 1
ATOM 708 C C . GLN A 1 88 ? -18.414 9.419 19.526 1.00 93.12 88 GLN A C 1
ATOM 710 O O . GLN A 1 88 ? -18.718 10.173 18.604 1.00 93.12 88 GLN A O 1
ATOM 715 N N . GLY A 1 89 ? -18.654 8.103 19.470 1.00 91.31 89 GLY A N 1
ATOM 716 C CA . GLY A 1 89 ? -19.285 7.425 18.336 1.00 91.31 89 GLY A CA 1
ATOM 717 C C . GLY A 1 89 ? -18.358 7.235 17.133 1.00 91.31 89 GLY A C 1
ATOM 718 O O . GLY A 1 89 ? -18.844 7.107 16.010 1.00 91.31 89 GLY A O 1
ATOM 719 N N . ARG A 1 90 ? -17.037 7.256 17.348 1.00 93.19 90 ARG A N 1
ATOM 720 C CA . ARG A 1 90 ? -16.010 7.091 16.307 1.00 93.19 90 ARG A CA 1
ATOM 721 C C . ARG A 1 90 ? -15.412 5.690 16.373 1.00 93.19 90 ARG A C 1
ATOM 723 O O . ARG A 1 90 ? -15.246 5.162 17.465 1.00 93.19 90 ARG A O 1
ATOM 730 N N . THR A 1 91 ? -15.043 5.124 15.226 1.00 96.25 91 THR A N 1
ATOM 731 C CA . THR A 1 91 ? -14.200 3.919 15.179 1.00 96.25 91 THR A CA 1
ATOM 732 C C . THR A 1 91 ? -12.725 4.303 15.181 1.00 96.25 91 THR A C 1
ATOM 734 O O . THR A 1 91 ? -12.369 5.454 14.902 1.00 96.25 91 THR A O 1
ATOM 737 N N . ILE A 1 92 ? -11.864 3.354 15.544 1.00 98.19 92 ILE A N 1
ATOM 738 C CA . ILE A 1 92 ? -10.450 3.627 15.807 1.00 98.19 92 ILE A CA 1
ATOM 739 C C . ILE A 1 92 ? -9.588 2.594 15.101 1.00 98.19 92 ILE A C 1
ATOM 741 O O . ILE A 1 92 ? -9.776 1.402 15.306 1.00 98.19 92 ILE A O 1
ATOM 745 N N . GLY A 1 93 ? -8.617 3.034 14.313 1.00 98.25 93 GLY A N 1
ATOM 746 C CA . GLY A 1 93 ? -7.543 2.171 13.849 1.00 98.25 93 GLY A CA 1
ATOM 747 C C . GLY A 1 93 ? -6.398 2.141 14.860 1.00 98.25 93 GLY A C 1
ATOM 748 O O . GLY A 1 93 ? -6.048 3.169 15.447 1.00 98.25 93 GLY A O 1
ATOM 749 N N . ILE A 1 94 ? -5.817 0.965 15.074 1.00 98.12 94 ILE A N 1
ATOM 750 C CA . ILE A 1 94 ? -4.696 0.761 16.000 1.00 98.12 94 ILE A CA 1
ATOM 751 C C . ILE A 1 94 ? -3.742 -0.301 15.449 1.00 98.12 94 ILE A C 1
ATOM 753 O O . ILE A 1 94 ? -4.178 -1.238 14.778 1.00 98.12 94 ILE A O 1
ATOM 757 N N . HIS A 1 95 ? -2.447 -0.146 15.731 1.00 97.38 95 HIS A N 1
ATOM 758 C CA . HIS A 1 95 ? -1.454 -1.198 15.516 1.00 97.38 95 HIS A CA 1
ATOM 759 C C . HIS A 1 95 ? -1.350 -2.099 16.750 1.00 97.38 95 HIS A C 1
ATOM 761 O O . HIS A 1 95 ? -1.277 -1.620 17.882 1.00 97.38 95 HIS A O 1
ATOM 767 N N . THR A 1 96 ? -1.337 -3.400 16.511 1.00 97.38 96 THR A N 1
ATOM 768 C CA . THR A 1 96 ? -1.316 -4.466 17.511 1.00 97.38 96 THR A CA 1
ATOM 769 C C . THR A 1 96 ? -0.313 -5.539 17.112 1.00 97.38 96 THR A C 1
ATOM 771 O O . THR A 1 96 ? -0.024 -5.700 15.928 1.00 97.38 96 THR A O 1
ATOM 774 N N . ASP A 1 97 ? 0.175 -6.295 18.089 1.00 98.00 97 ASP A N 1
ATOM 775 C CA . ASP A 1 97 ? 1.046 -7.439 17.852 1.00 98.00 97 ASP A CA 1
ATOM 776 C C . ASP A 1 97 ? 0.220 -8.652 17.422 1.00 98.00 97 ASP A C 1
ATOM 778 O O . ASP A 1 97 ? -0.651 -9.126 18.161 1.00 98.00 97 ASP A O 1
ATOM 782 N N . LEU A 1 98 ? 0.505 -9.149 16.220 1.00 96.81 98 LEU A N 1
ATOM 783 C CA . LEU A 1 98 ? -0.146 -10.312 15.632 1.00 96.81 98 LEU A CA 1
ATOM 784 C C . LEU A 1 98 ? -0.022 -11.572 16.504 1.00 96.81 98 LEU A C 1
ATOM 786 O O . LEU A 1 98 ? -0.962 -12.372 16.559 1.00 96.81 98 LEU A O 1
ATOM 790 N N . PHE A 1 99 ? 1.083 -11.704 17.243 1.00 98.06 99 PHE A N 1
ATOM 791 C CA . PHE A 1 99 ? 1.365 -12.825 18.141 1.00 98.06 99 PHE A CA 1
ATOM 792 C C . PHE A 1 99 ? 0.261 -13.038 19.190 1.00 98.06 99 PHE A C 1
ATOM 794 O O . PHE A 1 99 ? -0.011 -14.163 19.618 1.00 98.06 99 PHE A O 1
ATOM 801 N N . GLU A 1 100 ? -0.416 -11.962 19.589 1.00 98.00 100 GLU A N 1
ATOM 802 C CA . GLU A 1 100 ? -1.408 -11.966 20.665 1.00 98.00 100 GLU A CA 1
ATOM 803 C C . GLU A 1 100 ? -2.854 -12.107 20.162 1.00 98.00 100 GLU A C 1
ATOM 805 O O . GLU A 1 100 ? -3.783 -12.177 20.968 1.00 98.00 100 GLU A O 1
ATOM 810 N N . LEU A 1 101 ? -3.078 -12.187 18.844 1.00 97.81 101 LEU A N 1
ATOM 811 C CA . LEU A 1 101 ? -4.416 -12.215 18.246 1.00 97.81 101 LEU A CA 1
ATOM 812 C C . LEU A 1 101 ? -4.904 -13.656 17.982 1.00 97.81 101 LEU A C 1
ATOM 814 O O . LEU A 1 101 ? -4.499 -14.268 16.993 1.00 97.81 101 LEU A O 1
ATOM 818 N N . PRO A 1 102 ? -5.840 -14.206 18.786 1.00 97.00 102 PRO A N 1
ATOM 819 C CA . PRO A 1 102 ? -6.169 -15.640 18.792 1.00 97.00 102 PRO A CA 1
ATOM 820 C C . PRO A 1 102 ? -6.922 -16.153 17.560 1.00 97.00 102 PRO A C 1
ATOM 822 O O . PRO A 1 102 ? -7.116 -17.357 17.408 1.00 97.00 102 PRO A O 1
ATOM 825 N N . TYR A 1 103 ? -7.402 -15.256 16.701 1.00 96.31 103 TYR A N 1
ATOM 826 C CA . TYR A 1 103 ? -8.170 -15.602 15.505 1.00 96.31 103 TYR A CA 1
ATOM 827 C C . TYR A 1 103 ? -7.315 -15.658 14.232 1.00 96.31 103 TYR A C 1
ATOM 829 O O . TYR A 1 103 ? -7.817 -16.090 13.193 1.00 96.31 103 TYR A O 1
ATOM 837 N N . CYS A 1 104 ? -6.059 -15.200 14.276 1.00 95.12 104 CYS A N 1
ATOM 838 C CA . CYS A 1 104 ? -5.169 -15.211 13.119 1.00 95.12 104 CYS A CA 1
ATOM 839 C C . CYS A 1 104 ? -4.321 -16.494 13.078 1.00 95.12 104 CYS A C 1
ATOM 841 O O . CYS A 1 104 ? -4.177 -17.205 14.071 1.00 95.12 104 CYS A O 1
ATOM 843 N N . MET A 1 105 ? -3.747 -16.800 11.913 1.00 95.25 105 MET A N 1
ATOM 844 C CA . MET A 1 105 ? -2.937 -18.013 11.723 1.00 95.25 105 MET A CA 1
ATOM 845 C C . MET A 1 105 ? -1.564 -17.972 12.410 1.00 95.25 105 MET A C 1
ATOM 847 O O . MET A 1 105 ? -0.935 -19.016 12.528 1.00 95.25 105 MET A O 1
ATOM 851 N N . TYR A 1 106 ? -1.126 -16.794 12.858 1.00 95.94 106 TYR A N 1
ATOM 852 C CA . TYR A 1 106 ? 0.184 -16.557 13.472 1.00 95.94 106 TYR A CA 1
ATOM 853 C C . TYR A 1 106 ? 0.112 -16.364 14.992 1.00 95.94 106 TYR A C 1
ATOM 855 O O . TYR A 1 106 ? 1.071 -15.911 15.620 1.00 95.94 106 TYR A O 1
ATOM 863 N N . TYR A 1 107 ? -1.035 -16.693 15.592 1.00 97.19 107 TYR A N 1
ATOM 864 C CA . TYR A 1 107 ? -1.223 -16.604 17.030 1.00 97.19 107 TYR A CA 1
ATOM 865 C C . TYR A 1 107 ? -0.165 -17.430 17.767 1.00 97.19 107 TYR A C 1
ATOM 867 O O . TYR A 1 107 ? -0.062 -18.640 17.557 1.00 97.19 107 TYR A O 1
ATOM 875 N N . GLN A 1 108 ? 0.583 -16.771 18.652 1.00 97.31 108 GLN A N 1
ATOM 876 C CA . GLN A 1 108 ? 1.698 -17.340 19.412 1.00 97.31 108 GLN A CA 1
ATOM 877 C C . GLN A 1 108 ? 2.841 -17.905 18.543 1.00 97.31 108 GLN A C 1
ATOM 879 O O . GLN A 1 108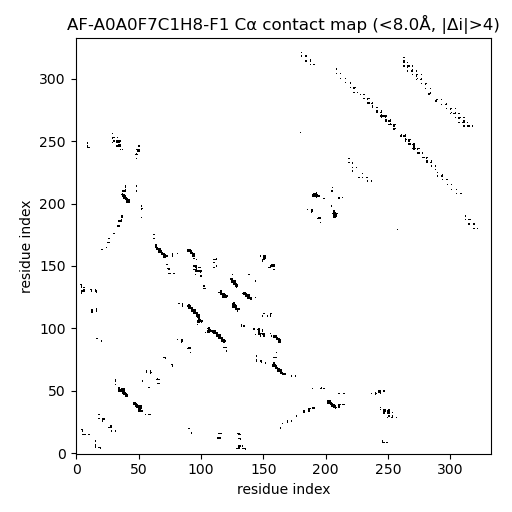 ? 3.571 -18.789 18.994 1.00 97.31 108 GLN A O 1
ATOM 884 N N . ASP A 1 109 ? 2.998 -17.408 17.312 1.00 96.56 109 ASP A N 1
ATOM 885 C CA . ASP A 1 109 ? 4.019 -17.872 16.361 1.00 96.56 109 ASP A CA 1
ATOM 886 C C . ASP A 1 109 ? 4.932 -16.735 15.876 1.00 96.56 109 ASP A C 1
ATOM 888 O O . ASP A 1 109 ? 6.155 -16.867 15.912 1.00 96.56 109 ASP A O 1
ATOM 892 N N . LEU A 1 110 ? 4.357 -15.590 15.487 1.00 94.88 110 LEU A N 1
ATOM 893 C CA . LEU A 1 110 ? 5.104 -14.487 14.875 1.00 94.88 110 LEU A CA 1
ATOM 894 C C . LEU A 1 110 ? 4.752 -13.133 15.502 1.00 94.88 110 LEU A C 1
ATOM 896 O O . LEU A 1 110 ? 3.589 -12.733 15.509 1.00 94.88 110 LEU A O 1
ATOM 900 N N . HIS A 1 111 ? 5.779 -12.419 15.972 1.00 96.62 111 HIS A N 1
ATOM 901 C CA . HIS A 1 111 ? 5.673 -11.014 16.367 1.00 96.62 111 HIS A CA 1
ATOM 902 C C . HIS A 1 111 ? 5.782 -10.125 15.132 1.00 96.62 111 HIS A C 1
ATOM 904 O O . HIS A 1 111 ? 6.868 -9.945 14.581 1.00 96.62 111 HIS A O 1
ATOM 910 N N . GLU A 1 112 ? 4.658 -9.561 14.709 1.00 95.19 112 GLU A N 1
ATOM 911 C CA . GLU A 1 112 ? 4.593 -8.670 13.555 1.00 95.19 112 GLU A CA 1
ATOM 912 C C . GLU A 1 112 ? 3.540 -7.586 13.788 1.00 95.19 112 GLU A C 1
ATOM 914 O O . GLU A 1 112 ? 2.515 -7.809 14.439 1.00 95.19 112 GLU A O 1
ATOM 919 N N . MET A 1 113 ? 3.813 -6.384 13.278 1.00 95.88 113 MET A N 1
ATOM 920 C CA . MET A 1 113 ? 2.877 -5.271 13.355 1.00 95.88 113 MET A CA 1
ATOM 921 C C . MET A 1 113 ? 1.645 -5.568 12.504 1.00 95.88 113 MET A C 1
ATOM 923 O O . MET A 1 113 ? 1.746 -5.819 11.303 1.00 95.88 113 MET A O 1
ATOM 927 N N . HIS A 1 114 ? 0.468 -5.460 13.112 1.00 97.19 114 HIS A N 1
ATOM 928 C CA . HIS A 1 114 ? -0.796 -5.629 12.412 1.00 97.19 114 HIS A CA 1
ATOM 929 C C . HIS A 1 114 ? -1.794 -4.528 12.755 1.00 97.19 114 HIS A C 1
ATOM 931 O O . HIS A 1 114 ? -1.889 -4.105 13.903 1.00 97.19 114 HIS A O 1
ATOM 937 N N . ALA A 1 115 ? -2.562 -4.062 11.771 1.00 97.69 115 ALA A N 1
ATOM 938 C CA . ALA A 1 115 ? -3.567 -3.021 11.972 1.00 97.69 115 ALA A CA 1
ATOM 939 C C . ALA A 1 115 ? -4.978 -3.613 12.063 1.00 97.69 115 ALA A C 1
ATOM 941 O O . ALA A 1 115 ? -5.408 -4.344 11.167 1.00 97.69 115 ALA A O 1
ATOM 942 N N . ILE A 1 116 ? -5.725 -3.219 13.096 1.00 98.12 116 ILE A N 1
ATOM 943 C CA . ILE A 1 116 ? -7.136 -3.584 13.291 1.00 98.12 116 ILE A CA 1
ATOM 944 C C . ILE A 1 116 ? -8.002 -2.339 13.510 1.00 98.12 116 ILE A C 1
ATOM 946 O O . ILE A 1 116 ? -7.508 -1.286 13.919 1.00 98.12 116 ILE A O 1
ATOM 950 N N . GLU A 1 117 ? -9.304 -2.462 13.253 1.00 98.25 117 GLU A N 1
ATOM 951 C CA . GLU A 1 117 ? -10.296 -1.435 13.581 1.00 98.25 117 GLU A CA 1
ATOM 952 C C . GLU A 1 117 ? -11.046 -1.823 14.867 1.00 98.25 117 GLU A C 1
ATOM 954 O O . GLU A 1 117 ? -11.652 -2.891 14.949 1.00 98.25 117 GLU A O 1
ATOM 959 N N . ILE A 1 118 ? -11.045 -0.952 15.872 1.00 98.19 118 ILE A N 1
ATOM 960 C CA . ILE A 1 118 ? -11.857 -1.065 17.084 1.00 98.19 118 ILE A CA 1
ATOM 961 C C . ILE A 1 118 ? -13.183 -0.343 16.849 1.00 98.19 118 ILE A C 1
ATOM 963 O O . ILE A 1 118 ? -13.210 0.819 16.430 1.00 98.19 118 ILE A O 1
ATOM 967 N N . LEU A 1 119 ? -14.284 -1.042 17.116 1.00 97.25 119 LEU A N 1
ATOM 968 C CA . LEU A 1 119 ? -15.628 -0.596 16.761 1.00 97.25 119 LEU A CA 1
ATOM 969 C C . LEU A 1 119 ? -16.404 -0.080 17.960 1.00 97.25 119 LEU A C 1
ATOM 971 O O . LEU A 1 119 ? -16.960 1.012 17.917 1.00 97.25 119 LEU A O 1
ATOM 975 N N . GLU A 1 120 ? -16.471 -0.896 19.007 1.00 96.75 120 GLU A N 1
ATOM 976 C CA . GLU A 1 120 ? -17.302 -0.663 20.183 1.00 96.75 120 GLU A CA 1
ATOM 977 C C . GLU A 1 120 ? -16.679 -1.370 21.392 1.00 96.75 120 GLU A C 1
ATOM 979 O O . GLU A 1 120 ? -15.881 -2.302 21.249 1.00 96.75 120 GLU A O 1
ATOM 984 N N . VAL A 1 121 ? -17.067 -0.939 22.590 1.00 96.94 121 VAL A N 1
ATOM 985 C CA . VAL A 1 121 ? -16.678 -1.577 23.849 1.00 96.94 121 VAL A CA 1
ATOM 986 C C . VAL A 1 121 ? -17.908 -1.781 24.728 1.00 96.94 121 VAL A C 1
ATOM 988 O O . VAL A 1 121 ? -18.667 -0.845 24.984 1.00 96.94 121 VAL A O 1
ATOM 991 N N . GLU A 1 122 ? -18.100 -3.009 25.202 1.00 95.06 122 GLU A N 1
ATOM 992 C CA . GLU A 1 122 ? -19.213 -3.413 26.065 1.00 95.06 122 GLU A CA 1
ATOM 993 C C . GLU A 1 122 ? -18.654 -4.098 27.317 1.00 95.06 122 GLU A C 1
ATOM 995 O O . GLU A 1 122 ? -18.297 -5.275 27.303 1.00 95.06 122 GLU A O 1
ATOM 1000 N N . GLY A 1 123 ? -18.554 -3.351 28.420 1.00 93.25 123 GLY A N 1
ATOM 1001 C CA . GLY A 1 123 ? -17.876 -3.833 29.625 1.00 93.25 123 GLY A CA 1
ATOM 1002 C C . GLY A 1 123 ? -16.380 -4.059 29.373 1.00 93.25 123 GLY A C 1
ATOM 1003 O O . GLY A 1 123 ? -15.648 -3.097 29.103 1.00 93.25 123 GLY A O 1
ATOM 1004 N N . ASP A 1 124 ? -15.962 -5.324 29.459 1.00 94.56 124 ASP A N 1
ATOM 1005 C CA . ASP A 1 124 ? -14.581 -5.784 29.244 1.00 94.56 124 ASP A CA 1
ATOM 1006 C C . ASP A 1 124 ? -14.349 -6.398 27.856 1.00 94.56 124 ASP A C 1
ATOM 1008 O O . ASP A 1 124 ? -13.220 -6.778 27.539 1.00 94.56 124 ASP A O 1
ATOM 1012 N N . ASP A 1 125 ? -15.385 -6.473 27.019 1.00 97.56 125 ASP A N 1
ATOM 1013 C CA . ASP A 1 125 ? -15.276 -6.990 25.659 1.00 97.56 125 ASP A CA 1
ATOM 1014 C C . ASP A 1 125 ? -15.187 -5.851 24.641 1.00 97.56 125 ASP A C 1
ATOM 1016 O O . ASP A 1 125 ? -15.946 -4.877 24.684 1.00 97.56 125 ASP A O 1
ATOM 1020 N N . TRP A 1 126 ? -14.285 -6.016 23.681 1.00 98.12 126 TRP A N 1
ATOM 1021 C CA . TRP A 1 126 ? -14.038 -5.089 22.586 1.00 98.12 126 TRP A CA 1
ATOM 1022 C C . TRP A 1 126 ? -14.495 -5.718 21.282 1.00 98.12 126 TRP A C 1
ATOM 1024 O O . TRP A 1 126 ? -13.978 -6.760 20.876 1.00 98.12 126 TRP A O 1
ATOM 1034 N N . THR A 1 127 ? -15.449 -5.084 20.608 1.00 98.06 127 THR A N 1
ATOM 1035 C CA . THR A 1 127 ? -15.827 -5.476 19.252 1.00 98.06 127 THR A CA 1
ATOM 1036 C C . THR A 1 127 ? -14.803 -4.894 18.288 1.00 98.06 127 THR A C 1
ATOM 1038 O O . THR A 1 127 ? -14.634 -3.674 18.215 1.00 98.06 127 THR A O 1
ATOM 1041 N N . ILE A 1 128 ? -14.132 -5.762 17.538 1.00 98.12 128 ILE A N 1
ATOM 1042 C CA . ILE A 1 128 ? -13.107 -5.386 16.567 1.00 98.12 128 ILE A CA 1
ATOM 1043 C C . ILE A 1 128 ? -13.447 -5.911 15.177 1.00 98.12 128 ILE A C 1
ATOM 1045 O O . ILE A 1 128 ? -14.185 -6.887 15.011 1.00 98.12 128 ILE A O 1
ATOM 1049 N N . CYS A 1 129 ? -12.865 -5.264 14.179 1.00 97.88 129 CYS A N 1
ATOM 1050 C CA . CYS A 1 129 ? -12.912 -5.654 12.788 1.00 97.88 129 CYS A CA 1
ATOM 1051 C C . CYS A 1 129 ? -11.484 -5.725 12.248 1.00 97.88 129 CYS A C 1
ATOM 1053 O O . CYS A 1 129 ? -10.822 -4.713 12.015 1.00 97.88 129 CYS A O 1
ATOM 1055 N N . ASP A 1 130 ? -11.013 -6.946 12.042 1.00 97.81 130 ASP A N 1
ATOM 1056 C CA . ASP A 1 130 ? -9.789 -7.228 11.318 1.00 97.81 130 ASP A CA 1
ATOM 1057 C C . ASP A 1 130 ? -10.130 -7.512 9.856 1.00 97.81 130 ASP A C 1
ATOM 1059 O O . ASP A 1 130 ? -10.560 -8.603 9.462 1.00 97.81 130 ASP A O 1
ATOM 1063 N N . HIS A 1 131 ? -9.945 -6.487 9.036 1.00 96.88 131 HIS A N 1
ATOM 1064 C CA . HIS A 1 131 ? -10.236 -6.540 7.612 1.00 96.88 131 HIS A CA 1
ATOM 1065 C C . HIS A 1 131 ? -9.322 -7.493 6.836 1.00 96.88 131 HIS A C 1
ATOM 1067 O O . HIS A 1 131 ? -9.746 -8.060 5.827 1.00 96.88 131 HIS A O 1
ATOM 1073 N N . TYR A 1 132 ? -8.087 -7.684 7.301 1.00 95.38 132 TYR A N 1
ATOM 1074 C CA . TYR A 1 132 ? -7.086 -8.496 6.620 1.00 95.38 132 TYR A CA 1
ATOM 1075 C C . TYR A 1 132 ? -7.330 -9.989 6.871 1.00 95.38 132 TYR A C 1
ATOM 1077 O O . TYR A 1 132 ? -7.460 -10.763 5.918 1.00 95.38 132 TYR A O 1
ATOM 1085 N N . TYR A 1 133 ? -7.512 -10.380 8.138 1.00 95.81 133 TYR A N 1
ATOM 1086 C CA . TYR A 1 133 ? -7.836 -11.761 8.528 1.00 95.81 133 TYR A CA 1
ATOM 1087 C C . TYR A 1 133 ? -9.328 -12.093 8.453 1.00 95.81 133 TYR A C 1
ATOM 1089 O O . TYR A 1 133 ? -9.727 -13.227 8.718 1.00 95.81 133 TYR A O 1
ATOM 1097 N N . ARG A 1 134 ? -10.156 -11.134 8.025 1.00 95.69 134 ARG A N 1
ATOM 1098 C CA . ARG A 1 134 ? -11.605 -11.298 7.832 1.00 95.69 134 ARG A CA 1
ATOM 1099 C C . ARG A 1 134 ? -12.329 -11.692 9.120 1.00 95.69 134 ARG A C 1
ATOM 1101 O O . ARG A 1 134 ? -13.265 -12.492 9.090 1.00 95.69 134 ARG A O 1
ATOM 1108 N N . PHE A 1 135 ? -11.907 -11.117 10.239 1.00 97.25 135 PHE A N 1
ATOM 1109 C CA . PHE A 1 135 ? -12.502 -11.357 11.545 1.00 97.25 135 PHE A CA 1
ATOM 1110 C C . PHE A 1 135 ? -13.332 -10.146 11.977 1.00 97.25 135 PHE A C 1
ATOM 1112 O O . PHE A 1 135 ? -12.836 -9.028 12.042 1.00 97.25 135 PHE A O 1
ATOM 1119 N N . LEU A 1 136 ? -14.607 -10.375 12.279 1.00 97.75 136 LEU A N 1
ATOM 1120 C CA . LEU A 1 136 ? -15.488 -9.405 12.925 1.00 97.75 136 LEU A CA 1
ATOM 1121 C C . LEU A 1 136 ? -16.064 -10.080 14.164 1.00 97.75 136 LEU A C 1
ATOM 1123 O O . LEU A 1 136 ? -16.813 -11.053 14.047 1.00 97.75 136 LEU A O 1
ATOM 1127 N N . GLY A 1 137 ? -15.696 -9.598 15.344 1.00 97.00 137 GLY A N 1
ATOM 1128 C CA . GLY A 1 137 ? -16.059 -10.269 16.584 1.00 97.00 137 GLY A CA 1
ATOM 1129 C C . GLY A 1 137 ? -15.535 -9.566 17.824 1.00 97.00 137 GLY A C 1
ATOM 1130 O O . GLY A 1 137 ? -14.974 -8.476 17.751 1.00 97.00 137 GLY A O 1
ATOM 1131 N N . LYS A 1 138 ? -15.749 -10.203 18.976 1.00 97.81 138 LYS A N 1
ATOM 1132 C CA . LYS A 1 138 ? -15.312 -9.694 20.276 1.00 97.81 138 LYS A CA 1
ATOM 1133 C C . LYS A 1 138 ? -13.963 -10.288 20.674 1.00 97.81 138 LYS A C 1
ATOM 1135 O O . LYS A 1 138 ? -13.746 -11.485 20.490 1.00 97.81 138 LYS A O 1
ATOM 1140 N N . ILE A 1 139 ? -13.104 -9.465 21.263 1.00 98.12 139 ILE A N 1
ATOM 1141 C CA . ILE A 1 139 ? -11.917 -9.883 22.019 1.00 98.12 139 ILE A CA 1
ATOM 1142 C C . ILE A 1 139 ? -12.009 -9.336 23.444 1.00 98.12 139 ILE A C 1
ATOM 1144 O O . ILE A 1 139 ? -12.614 -8.289 23.670 1.00 98.12 139 ILE A O 1
ATOM 1148 N N . SER A 1 140 ? -11.417 -10.032 24.411 1.00 97.88 140 SER A N 1
ATOM 1149 C CA . SER A 1 140 ? -11.392 -9.547 25.792 1.00 97.88 140 SER A CA 1
ATOM 1150 C C . SER A 1 140 ? -10.395 -8.399 25.958 1.00 97.88 140 SER A C 1
ATOM 1152 O O . SER A 1 140 ? -9.429 -8.274 25.198 1.00 97.88 140 SER A O 1
ATOM 1154 N N . SER A 1 141 ? -10.581 -7.589 27.001 1.00 96.69 141 SER A N 1
ATOM 1155 C CA . SER A 1 141 ? -9.619 -6.549 27.378 1.00 96.69 141 SER A CA 1
ATOM 1156 C C . SER A 1 141 ? -8.219 -7.130 27.596 1.00 96.69 141 SER A C 1
ATOM 1158 O O . SER A 1 141 ? -7.243 -6.531 27.169 1.00 96.69 141 SER A O 1
ATOM 1160 N N . GLU A 1 142 ? -8.103 -8.328 28.180 1.00 97.44 142 GLU A N 1
ATOM 1161 C CA . GLU A 1 142 ? -6.808 -8.996 28.372 1.00 97.44 142 GLU A CA 1
ATOM 1162 C C . GLU A 1 142 ? -6.066 -9.223 27.044 1.00 97.44 142 GLU A C 1
ATOM 1164 O O . GLU A 1 142 ? -4.877 -8.922 26.953 1.00 97.44 142 GLU A O 1
ATOM 1169 N N . VAL A 1 143 ? -6.767 -9.707 26.011 1.00 98.19 143 VAL A N 1
ATOM 1170 C CA . VAL A 1 143 ? -6.185 -9.930 24.677 1.00 98.19 143 VAL A CA 1
ATOM 1171 C C . VAL A 1 143 ? -5.725 -8.609 24.067 1.00 98.19 143 VAL A C 1
ATOM 1173 O O . VAL A 1 143 ? -4.603 -8.517 23.576 1.00 98.19 143 VAL A O 1
ATOM 1176 N N . LEU A 1 144 ? -6.553 -7.562 24.144 1.00 98.06 144 LEU A N 1
ATOM 1177 C CA . LEU A 1 144 ? -6.193 -6.255 23.594 1.00 98.06 144 LEU A CA 1
ATOM 1178 C C . LEU A 1 144 ? -4.995 -5.630 24.328 1.00 98.06 144 LEU A C 1
ATOM 1180 O O . LEU A 1 144 ? -4.087 -5.115 23.680 1.00 98.06 144 LEU A O 1
ATOM 1184 N N . HIS A 1 145 ? -4.948 -5.715 25.662 1.00 97.50 145 HIS A N 1
ATOM 1185 C CA . HIS A 1 145 ? -3.804 -5.240 26.448 1.00 97.50 145 HIS A CA 1
ATOM 1186 C C . HIS A 1 145 ? -2.516 -5.967 26.068 1.00 97.50 145 HIS A C 1
ATOM 1188 O O . HIS A 1 145 ? -1.493 -5.311 25.874 1.00 97.50 145 HIS A O 1
ATOM 1194 N N . LYS A 1 146 ? -2.559 -7.299 25.938 1.00 98.00 146 LYS A N 1
ATOM 1195 C CA . LYS A 1 146 ? -1.403 -8.091 25.499 1.00 98.00 146 LYS A CA 1
ATOM 1196 C C . LYS A 1 146 ? -0.934 -7.663 24.114 1.00 98.00 146 LYS A C 1
ATOM 1198 O O . LYS A 1 146 ? 0.242 -7.365 23.955 1.00 98.00 146 LYS A O 1
ATOM 1203 N N . ALA A 1 147 ? -1.847 -7.519 23.156 1.00 98.12 147 ALA A N 1
ATOM 1204 C CA . ALA A 1 147 ? -1.499 -7.123 21.793 1.00 98.12 147 ALA A CA 1
ATOM 1205 C C . ALA A 1 147 ? -0.896 -5.705 21.704 1.00 98.12 147 ALA A C 1
ATOM 1207 O O . ALA A 1 147 ? 0.034 -5.467 20.928 1.00 98.12 147 ALA A O 1
ATOM 1208 N N . ILE A 1 148 ? -1.379 -4.758 22.518 1.00 98.06 148 ILE A N 1
ATOM 1209 C CA . ILE A 1 148 ? -0.795 -3.409 22.614 1.00 98.06 148 ILE A CA 1
ATOM 1210 C C . ILE A 1 148 ? 0.575 -3.456 23.306 1.00 98.06 148 ILE A C 1
ATOM 1212 O O . ILE A 1 148 ? 1.525 -2.846 22.818 1.00 98.06 148 ILE A O 1
ATOM 1216 N N . ASN A 1 149 ? 0.704 -4.193 24.414 1.00 97.50 149 ASN A N 1
ATOM 1217 C CA . ASN A 1 149 ? 1.980 -4.345 25.116 1.00 97.50 149 ASN A CA 1
ATOM 1218 C C . ASN A 1 149 ? 3.037 -5.003 24.227 1.00 97.50 149 ASN A C 1
ATOM 1220 O O . ASN A 1 149 ? 4.140 -4.476 24.151 1.00 97.50 149 ASN A O 1
ATOM 1224 N N . GLY A 1 150 ? 2.692 -6.069 23.501 1.00 97.12 150 GLY A N 1
ATOM 1225 C CA . GLY A 1 150 ? 3.597 -6.722 22.553 1.00 97.12 150 GLY A CA 1
ATOM 1226 C C . GLY A 1 150 ? 4.125 -5.742 21.503 1.00 97.12 150 GLY A C 1
ATOM 1227 O O . GLY A 1 150 ? 5.329 -5.671 21.264 1.00 97.12 150 GLY A O 1
ATOM 1228 N N . THR A 1 151 ? 3.256 -4.863 20.987 1.00 96.88 151 THR A N 1
ATOM 1229 C CA . THR A 1 151 ? 3.654 -3.805 20.038 1.00 96.88 151 THR A CA 1
ATOM 1230 C C . THR A 1 151 ? 4.731 -2.888 20.625 1.00 96.88 151 THR A C 1
ATOM 1232 O O . THR A 1 151 ? 5.705 -2.565 19.942 1.00 96.88 151 THR A O 1
ATOM 1235 N N . ILE A 1 152 ? 4.572 -2.483 21.891 1.00 95.88 152 ILE A N 1
ATOM 1236 C CA . ILE A 1 152 ? 5.500 -1.592 22.604 1.00 95.88 152 ILE A CA 1
ATOM 1237 C C . ILE A 1 152 ? 6.804 -2.322 22.955 1.00 95.88 152 ILE A C 1
ATOM 1239 O O . ILE A 1 152 ? 7.893 -1.817 22.673 1.00 95.88 152 ILE A O 1
ATOM 1243 N N . GLU A 1 153 ? 6.707 -3.498 23.573 1.00 96.31 153 GLU A N 1
ATOM 1244 C CA . GLU A 1 153 ? 7.841 -4.268 24.098 1.00 96.31 153 GLU A CA 1
ATOM 1245 C C . GLU A 1 153 ? 8.768 -4.749 22.979 1.00 96.31 153 GLU A C 1
ATOM 1247 O O . GLU A 1 153 ? 9.992 -4.617 23.088 1.00 96.31 153 GLU A O 1
ATOM 1252 N N . HIS A 1 154 ? 8.191 -5.222 21.872 1.00 96.00 154 HIS A N 1
ATOM 1253 C CA . HIS A 1 154 ? 8.933 -5.676 20.697 1.00 96.00 154 HIS A CA 1
ATOM 1254 C C . HIS A 1 154 ? 9.252 -4.550 19.705 1.00 96.00 154 HIS A C 1
ATOM 1256 O O . HIS A 1 154 ? 9.905 -4.801 18.695 1.00 96.00 154 HIS A O 1
ATOM 1262 N N . LYS A 1 155 ? 8.851 -3.304 20.006 1.00 94.75 155 LYS A N 1
ATOM 1263 C CA . LYS A 1 155 ? 9.091 -2.112 19.172 1.00 94.75 155 LYS A CA 1
ATOM 1264 C C . LYS A 1 155 ? 8.631 -2.295 17.721 1.00 94.75 155 LYS A C 1
ATOM 1266 O O . LYS A 1 155 ? 9.294 -1.830 16.798 1.00 94.75 155 LYS A O 1
ATOM 1271 N N . LEU A 1 156 ? 7.495 -2.965 17.532 1.00 92.38 156 LEU A N 1
ATOM 1272 C CA . LEU A 1 156 ? 6.955 -3.274 16.204 1.00 92.38 156 LEU A CA 1
ATOM 1273 C C . LEU A 1 156 ? 6.452 -2.010 15.493 1.00 92.38 156 LEU A C 1
ATOM 1275 O O . LEU A 1 156 ? 6.542 -1.893 14.275 1.00 92.38 156 LEU A O 1
ATOM 1279 N N . ALA A 1 157 ? 5.922 -1.057 16.262 1.00 91.00 157 ALA A N 1
ATOM 1280 C CA . ALA A 1 157 ? 5.524 0.268 15.803 1.00 91.00 157 ALA A CA 1
ATOM 1281 C C . ALA A 1 157 ? 5.402 1.232 16.989 1.00 91.00 157 ALA A C 1
ATOM 1283 O O . ALA A 1 157 ? 5.362 0.820 18.150 1.00 91.00 157 ALA A O 1
ATOM 1284 N N . GLU A 1 158 ? 5.270 2.529 16.702 1.00 91.88 158 GLU A N 1
ATOM 1285 C CA . GLU A 1 158 ? 4.778 3.474 17.703 1.00 91.88 158 GLU A CA 1
ATOM 1286 C C . GLU A 1 158 ? 3.356 3.081 18.128 1.00 91.88 158 GLU A C 1
ATOM 1288 O O . GLU A 1 158 ? 2.454 2.970 17.286 1.00 91.88 158 GLU A O 1
ATOM 1293 N N . CYS A 1 159 ? 3.142 2.909 19.437 1.00 93.25 159 CYS A N 1
ATOM 1294 C CA . CYS A 1 159 ? 1.815 2.673 19.994 1.00 93.25 159 CYS A CA 1
ATOM 1295 C C . CYS A 1 159 ? 0.962 3.925 19.792 1.00 93.25 159 CYS A C 1
ATOM 1297 O O . CYS A 1 159 ? 1.033 4.895 20.550 1.00 93.25 159 CYS A O 1
ATOM 1299 N N . SER A 1 160 ? 0.163 3.896 18.736 1.00 94.50 160 SER A N 1
ATOM 1300 C CA . SER A 1 160 ? -0.646 5.013 18.292 1.00 94.50 160 SER A CA 1
ATOM 1301 C C . SER A 1 160 ? -2.038 4.537 17.921 1.00 94.50 160 SER A C 1
ATOM 1303 O O . SER A 1 160 ? -2.226 3.445 17.380 1.00 94.50 160 SER A O 1
ATOM 1305 N N . ILE A 1 161 ? -3.019 5.378 18.225 1.00 97.31 161 ILE A N 1
ATOM 1306 C CA . ILE A 1 161 ? -4.388 5.212 17.747 1.00 97.31 161 ILE A CA 1
ATOM 1307 C C . ILE A 1 161 ? -4.667 6.307 16.731 1.00 97.31 161 ILE A C 1
ATOM 1309 O O . ILE A 1 161 ? -4.181 7.433 16.888 1.00 97.31 161 ILE A O 1
ATOM 1313 N N . TYR A 1 162 ? -5.473 6.000 15.723 1.00 97.62 162 TYR A N 1
ATOM 1314 C CA . TYR A 1 162 ? -5.941 6.984 14.760 1.00 97.62 162 TYR A CA 1
ATOM 1315 C C . TYR A 1 162 ? -7.442 6.874 14.528 1.00 97.62 162 TYR A C 1
ATOM 1317 O O . TYR A 1 162 ? -8.023 5.791 14.527 1.00 97.62 162 TYR A O 1
ATOM 1325 N N . PHE A 1 163 ? -8.082 8.016 14.330 1.00 96.81 163 PHE A N 1
ATOM 1326 C CA . PHE A 1 163 ? -9.504 8.114 14.026 1.00 96.81 163 PHE A CA 1
ATOM 1327 C C . PHE A 1 163 ? -9.743 9.257 13.050 1.00 96.81 163 PHE A C 1
ATOM 1329 O O . PHE A 1 163 ? -8.941 10.185 12.937 1.00 96.81 163 PHE A O 1
ATOM 1336 N N . LEU A 1 164 ? -10.840 9.155 12.308 1.00 95.06 164 LEU A N 1
ATOM 1337 C CA . LEU A 1 164 ? -11.175 10.117 11.270 1.00 95.06 164 LEU A CA 1
ATOM 1338 C C . LEU A 1 164 ? -12.183 11.136 11.789 1.00 95.06 164 LEU A C 1
ATOM 1340 O O . LEU A 1 164 ? -13.124 10.790 12.507 1.00 95.06 164 LEU A O 1
ATOM 1344 N N . ASP A 1 165 ? -11.985 12.381 11.381 1.00 90.62 165 ASP A N 1
ATOM 1345 C CA . ASP A 1 165 ? -12.959 13.456 11.496 1.00 90.62 165 ASP A CA 1
ATOM 1346 C C . ASP A 1 165 ? -13.274 14.007 10.104 1.00 90.62 165 ASP A C 1
ATOM 1348 O O . ASP A 1 165 ? -12.422 13.966 9.214 1.00 90.62 165 ASP A O 1
ATOM 1352 N N . SER A 1 166 ? -14.485 14.515 9.903 1.00 85.62 166 SER A N 1
ATOM 1353 C CA . SER A 1 166 ? -14.913 15.083 8.622 1.00 85.62 166 SER A CA 1
ATOM 1354 C C . SER A 1 166 ? -15.630 16.400 8.858 1.00 85.62 166 SER A C 1
ATOM 1356 O O . SER A 1 166 ? -16.669 16.435 9.516 1.00 85.62 166 SER A O 1
ATOM 1358 N N . GLU A 1 167 ? -15.097 17.475 8.280 1.00 70.12 167 GLU A N 1
ATOM 1359 C CA . GLU A 1 167 ? -15.683 18.819 8.384 1.00 70.12 167 GLU A CA 1
ATOM 1360 C C . GLU A 1 167 ? -16.790 19.064 7.342 1.00 70.12 167 GLU A C 1
ATOM 1362 O O . GLU A 1 167 ? -17.601 19.978 7.494 1.00 70.12 167 GLU A O 1
ATOM 1367 N N . LEU A 1 168 ? -16.846 18.251 6.282 1.00 63.75 168 LEU A N 1
ATOM 1368 C CA . LEU A 1 168 ? -17.780 18.430 5.170 1.00 63.75 168 LEU A CA 1
ATOM 1369 C C . LEU A 1 168 ? -19.103 17.684 5.390 1.00 63.75 168 LEU A C 1
ATOM 1371 O O . LEU A 1 168 ? -19.129 16.532 5.833 1.00 63.75 168 LEU A O 1
ATOM 1375 N N . SER A 1 169 ? -20.216 18.325 5.010 1.00 55.72 169 SER A N 1
ATOM 1376 C CA . SER A 1 169 ? -21.475 17.618 4.772 1.00 55.72 169 SER A CA 1
ATOM 1377 C C . SER A 1 169 ? -21.358 16.792 3.486 1.00 55.72 169 SER A C 1
ATOM 1379 O O . SER A 1 169 ? -20.722 17.213 2.519 1.00 55.72 169 SER A O 1
ATOM 1381 N N . LYS A 1 170 ? -22.001 15.617 3.456 1.00 55.78 170 LYS A N 1
ATOM 1382 C CA . LYS A 1 170 ? -21.964 14.663 2.326 1.00 55.78 170 LYS A CA 1
ATOM 1383 C C . LYS A 1 170 ? -22.350 15.274 0.966 1.00 55.78 170 LYS A C 1
ATOM 1385 O O . LYS A 1 170 ? -21.997 14.718 -0.066 1.00 55.78 170 LYS A O 1
ATOM 1390 N N . ASP A 1 171 ? -23.037 16.415 0.964 1.00 54.59 171 ASP A N 1
ATOM 1391 C CA . ASP A 1 171 ? -23.577 17.072 -0.231 1.00 54.59 171 ASP A CA 1
ATOM 1392 C C . ASP A 1 171 ? -22.526 17.837 -1.065 1.00 54.59 171 ASP A C 1
ATOM 1394 O O . ASP A 1 171 ? -22.779 18.131 -2.229 1.00 54.59 171 ASP A O 1
ATOM 1398 N N . ILE A 1 172 ? -21.342 18.144 -0.514 1.00 52.81 172 ILE A N 1
ATOM 1399 C CA . ILE A 1 172 ? -20.272 18.904 -1.210 1.00 52.81 172 ILE A CA 1
ATOM 1400 C C . ILE A 1 172 ? -19.369 17.976 -2.058 1.00 52.81 172 ILE A C 1
ATOM 1402 O O . ILE A 1 172 ? -18.555 18.422 -2.861 1.00 52.81 172 ILE A O 1
ATOM 1406 N N . TRP A 1 173 ? -19.545 16.660 -1.922 1.00 53.81 173 TRP A N 1
ATOM 1407 C CA . TRP A 1 173 ? -18.655 15.631 -2.463 1.00 53.81 173 TRP A CA 1
ATOM 1408 C C . TRP A 1 173 ? -18.651 15.490 -3.993 1.00 53.81 173 TRP A C 1
ATOM 1410 O O . TRP A 1 173 ? -17.638 15.099 -4.569 1.00 53.81 173 TRP A O 1
ATOM 1420 N N . GLY A 1 174 ? -19.761 15.828 -4.657 1.00 52.50 174 GLY A N 1
ATOM 1421 C CA . GLY A 1 174 ? -19.963 15.562 -6.087 1.00 52.50 174 GLY A CA 1
ATOM 1422 C C . GLY A 1 174 ? -18.957 16.222 -7.041 1.00 52.50 174 GLY A C 1
ATOM 1423 O O . GLY A 1 174 ? -18.867 15.793 -8.186 1.00 52.50 174 GLY A O 1
ATOM 1424 N N . ASP A 1 175 ? -18.194 17.223 -6.585 1.00 52.94 175 ASP A N 1
ATOM 1425 C CA . ASP A 1 175 ? -17.181 17.915 -7.396 1.00 52.94 175 ASP A CA 1
ATOM 1426 C C . ASP A 1 175 ? -15.766 17.319 -7.284 1.00 52.94 175 ASP A C 1
ATOM 1428 O O . ASP A 1 175 ? -14.950 17.526 -8.182 1.00 52.94 175 ASP A O 1
ATOM 1432 N N . PHE A 1 176 ? -15.442 16.554 -6.233 1.00 52.78 176 PHE A N 1
ATOM 1433 C CA . PHE A 1 176 ? -14.067 16.068 -6.030 1.00 52.78 176 PHE A CA 1
ATOM 1434 C C . PHE A 1 176 ? -13.726 14.861 -6.921 1.00 52.78 176 PHE A C 1
ATOM 1436 O O . PHE A 1 176 ? -12.612 14.745 -7.432 1.00 52.78 176 PHE A O 1
ATOM 1443 N N . THR A 1 177 ? -14.712 14.000 -7.190 1.00 52.00 177 THR A N 1
ATOM 1444 C CA . THR A 1 177 ? -14.609 12.878 -8.141 1.00 52.00 177 THR A CA 1
ATOM 1445 C C . THR A 1 177 ? -14.416 13.330 -9.595 1.00 52.00 177 THR A C 1
ATOM 1447 O O . THR A 1 177 ? -14.070 12.513 -10.443 1.00 52.00 177 THR A O 1
ATOM 1450 N N . ASN A 1 178 ? -14.589 14.624 -9.894 1.00 55.59 178 ASN A N 1
ATOM 1451 C CA . ASN A 1 178 ? -14.553 15.159 -11.258 1.00 55.59 178 ASN A CA 1
ATOM 1452 C C . ASN A 1 178 ? -13.157 15.570 -11.748 1.00 55.59 178 ASN A C 1
ATOM 1454 O O . ASN A 1 178 ? -13.052 16.086 -12.858 1.00 55.59 178 ASN A O 1
ATOM 1458 N N . ASN A 1 179 ? -12.077 15.347 -10.984 1.00 78.12 179 ASN A N 1
ATOM 1459 C CA . ASN A 1 179 ? -10.735 15.750 -11.423 1.00 78.12 179 ASN A CA 1
ATOM 1460 C C . ASN A 1 179 ? -9.808 14.588 -11.808 1.00 78.12 179 ASN A C 1
ATOM 1462 O O . ASN A 1 179 ? -8.636 14.537 -11.422 1.00 78.12 179 ASN A O 1
ATOM 1466 N N . VAL A 1 180 ? -10.333 13.670 -12.626 1.00 88.50 180 VAL A N 1
ATOM 1467 C CA . VAL A 1 180 ? -9.555 12.603 -13.281 1.00 88.50 180 VAL A CA 1
ATOM 1468 C C . VAL A 1 180 ? -8.325 13.184 -13.978 1.00 88.50 180 VAL A C 1
ATOM 1470 O O . VAL A 1 180 ? -7.211 12.698 -13.788 1.00 88.50 180 VAL A O 1
ATOM 1473 N N . SER A 1 181 ? -8.497 14.289 -14.705 1.00 91.12 181 SER A N 1
ATOM 1474 C CA . SER A 1 181 ? -7.419 14.963 -15.431 1.00 91.12 181 SER A CA 1
ATOM 1475 C C . SER A 1 181 ? -6.312 15.487 -14.516 1.00 91.12 181 SER A C 1
ATOM 1477 O O . SER A 1 181 ? -5.138 15.378 -14.877 1.00 91.12 181 SER A O 1
ATOM 1479 N N . GLN A 1 182 ? -6.622 15.967 -13.306 1.00 90.50 182 GLN A N 1
ATOM 1480 C CA . GLN A 1 182 ? -5.594 16.301 -12.316 1.00 90.50 182 GLN A CA 1
ATOM 1481 C C . GLN A 1 182 ? -4.840 15.059 -11.837 1.00 90.50 182 GLN A C 1
ATOM 1483 O O . GLN A 1 182 ? -3.611 15.084 -11.840 1.00 90.50 182 GLN A O 1
ATOM 1488 N N . ILE A 1 183 ? -5.534 13.977 -11.467 1.00 91.88 183 ILE A N 1
ATOM 1489 C CA . ILE A 1 183 ? -4.888 12.736 -11.000 1.00 91.88 183 ILE A CA 1
ATOM 1490 C C . ILE A 1 183 ? -3.949 12.184 -12.084 1.00 91.88 183 ILE A C 1
ATOM 1492 O O . ILE A 1 183 ? -2.784 11.886 -11.816 1.00 91.88 183 ILE A O 1
ATOM 1496 N N . VAL A 1 184 ? -4.422 12.117 -13.333 1.00 95.50 184 VAL A N 1
ATOM 1497 C CA . VAL A 1 184 ? -3.619 11.672 -14.482 1.00 95.50 184 VAL A CA 1
ATOM 1498 C C . VAL A 1 184 ? -2.436 12.614 -14.731 1.00 95.50 184 VAL A C 1
ATOM 1500 O O . VAL A 1 184 ? -1.323 12.144 -14.956 1.00 95.50 184 VAL A O 1
ATOM 1503 N N . THR A 1 185 ? -2.640 13.931 -14.640 1.00 95.12 185 THR A N 1
ATOM 1504 C CA . THR A 1 185 ? -1.566 14.929 -14.791 1.00 95.12 185 THR A CA 1
ATOM 1505 C C . THR A 1 185 ? -0.486 14.772 -13.727 1.00 95.12 185 THR A C 1
ATOM 1507 O O . THR A 1 185 ? 0.701 14.876 -14.033 1.00 95.12 185 THR A O 1
ATOM 1510 N N . GLU A 1 186 ? -0.868 14.550 -12.474 1.00 93.81 186 GLU A N 1
ATOM 1511 C CA . GLU A 1 186 ? 0.082 14.389 -11.376 1.00 93.81 186 GLU A CA 1
ATOM 1512 C C . GLU A 1 186 ? 0.895 13.102 -11.522 1.00 93.81 186 GLU A C 1
ATOM 1514 O O . GLU A 1 186 ? 2.125 13.157 -11.469 1.00 93.81 186 GLU A O 1
ATOM 1519 N N . ASN A 1 187 ? 0.228 11.977 -11.794 1.00 96.38 187 ASN A N 1
ATOM 1520 C CA . ASN A 1 187 ? 0.893 10.706 -12.075 1.00 96.38 187 ASN A CA 1
ATOM 1521 C C . ASN A 1 187 ? 1.871 10.832 -13.250 1.00 96.38 187 ASN A C 1
ATOM 1523 O O . ASN A 1 187 ? 3.021 10.408 -13.135 1.00 96.38 187 ASN A O 1
ATOM 1527 N N . LEU A 1 188 ? 1.451 11.470 -14.348 1.00 97.31 188 LEU A N 1
ATOM 1528 C CA . LEU A 1 188 ? 2.304 11.698 -15.512 1.00 97.31 188 LEU A CA 1
ATOM 1529 C C . LEU A 1 188 ? 3.544 12.520 -15.150 1.00 97.31 188 LEU A C 1
ATOM 1531 O O . LEU A 1 188 ? 4.659 12.108 -15.460 1.00 97.31 188 LEU A O 1
ATOM 1535 N N . LYS A 1 189 ? 3.367 13.654 -14.461 1.00 95.31 189 LYS A N 1
ATOM 1536 C CA . LYS A 1 189 ? 4.483 14.526 -14.069 1.00 95.31 189 LYS A CA 1
ATOM 1537 C C . LYS A 1 189 ? 5.527 13.772 -13.253 1.00 95.31 189 LYS A C 1
ATOM 1539 O O . LYS A 1 189 ? 6.715 13.910 -13.544 1.00 95.31 189 LYS A O 1
ATOM 1544 N N . VAL A 1 190 ? 5.087 12.976 -12.278 1.00 94.94 190 VAL A N 1
ATOM 1545 C CA . VAL A 1 190 ? 5.979 12.153 -11.448 1.00 94.94 190 VAL A CA 1
ATOM 1546 C C . VAL A 1 190 ? 6.658 11.084 -12.295 1.00 94.94 190 VAL A C 1
ATOM 1548 O O . VAL A 1 190 ? 7.872 10.938 -12.233 1.00 94.94 190 VAL A O 1
ATOM 1551 N N . MET A 1 191 ? 5.921 10.376 -13.149 1.00 96.31 191 MET A N 1
ATOM 1552 C CA . MET A 1 191 ? 6.506 9.343 -14.008 1.00 96.31 191 MET A CA 1
ATOM 1553 C C . MET A 1 191 ? 7.511 9.891 -15.038 1.00 96.31 191 MET A C 1
ATOM 1555 O O . MET A 1 191 ? 8.445 9.182 -15.415 1.00 96.31 191 MET A O 1
ATOM 1559 N N . GLU A 1 192 ? 7.383 11.162 -15.429 1.00 95.06 192 GLU A N 1
ATOM 1560 C CA . GLU A 1 192 ? 8.354 11.901 -16.252 1.00 95.06 192 GLU A CA 1
ATOM 1561 C C . GLU A 1 192 ? 9.541 12.484 -15.459 1.00 95.06 192 GLU A C 1
ATOM 1563 O O . GLU A 1 192 ? 10.392 13.156 -16.041 1.00 95.06 192 GLU A O 1
ATOM 1568 N N . GLY A 1 193 ? 9.620 12.231 -14.149 1.00 92.19 193 GLY A N 1
ATOM 1569 C CA . GLY A 1 193 ? 10.745 12.631 -13.298 1.00 92.19 193 GLY A CA 1
ATOM 1570 C C . GLY A 1 193 ? 10.578 13.980 -12.593 1.00 92.19 193 GLY A C 1
ATOM 1571 O O . GLY A 1 193 ? 11.526 14.473 -11.986 1.00 92.19 193 GLY A O 1
ATOM 1572 N N . ASN A 1 194 ? 9.393 14.597 -12.635 1.00 88.19 194 ASN A N 1
ATOM 1573 C CA . ASN A 1 194 ? 9.149 15.847 -11.915 1.00 88.19 194 ASN A CA 1
ATOM 1574 C C . ASN A 1 194 ? 8.746 15.563 -10.465 1.00 88.19 194 ASN A C 1
ATOM 1576 O O . ASN A 1 194 ? 7.705 14.952 -10.210 1.00 88.19 194 ASN A O 1
ATOM 1580 N N . SER A 1 195 ? 9.517 16.082 -9.508 1.00 80.81 195 SER A N 1
ATOM 1581 C CA . SER A 1 195 ? 9.110 16.062 -8.102 1.00 80.81 195 SER A CA 1
ATOM 1582 C C . SER A 1 195 ? 7.955 17.034 -7.883 1.00 80.81 195 SER A C 1
ATOM 1584 O O . SER A 1 195 ? 8.106 18.239 -8.082 1.00 80.81 195 SER A O 1
ATOM 1586 N N . LEU A 1 196 ? 6.795 16.520 -7.477 1.00 70.62 196 LEU A N 1
ATOM 1587 C CA . LEU A 1 196 ? 5.650 17.358 -7.102 1.00 70.62 196 LEU A CA 1
ATOM 1588 C C . LEU A 1 196 ? 5.702 17.806 -5.637 1.00 70.62 196 LEU A C 1
ATOM 1590 O O . LEU A 1 196 ? 5.064 18.793 -5.280 1.00 70.62 196 LEU A O 1
ATOM 1594 N N . PHE A 1 197 ? 6.461 17.087 -4.810 1.00 69.50 197 PHE A N 1
ATOM 1595 C CA . PHE A 1 197 ? 6.597 17.307 -3.373 1.00 69.50 197 PHE A CA 1
ATOM 1596 C C . PHE A 1 197 ? 8.062 17.134 -2.974 1.00 69.50 197 PHE A C 1
ATOM 1598 O O . PHE A 1 197 ? 8.824 16.470 -3.680 1.00 69.50 197 PHE A O 1
ATOM 1605 N N . GLU A 1 198 ? 8.475 17.759 -1.873 1.00 62.16 198 GLU A N 1
ATOM 1606 C CA . GLU A 1 198 ? 9.804 17.531 -1.309 1.00 62.16 198 GLU A CA 1
ATOM 1607 C C . GLU A 1 198 ? 9.853 16.112 -0.738 1.00 62.16 198 GLU A C 1
ATOM 1609 O O . GLU A 1 198 ? 9.231 15.808 0.279 1.00 62.16 198 GLU A O 1
ATOM 1614 N N . LEU A 1 199 ? 10.578 15.228 -1.419 1.00 61.16 199 LEU A N 1
ATOM 1615 C CA . LEU A 1 199 ? 10.965 13.941 -0.864 1.00 61.16 199 LEU A CA 1
ATOM 1616 C C . LEU A 1 199 ? 12.098 14.217 0.131 1.00 61.16 199 LEU A C 1
ATOM 1618 O O . LEU A 1 199 ? 13.165 14.698 -0.249 1.00 61.16 199 LEU A O 1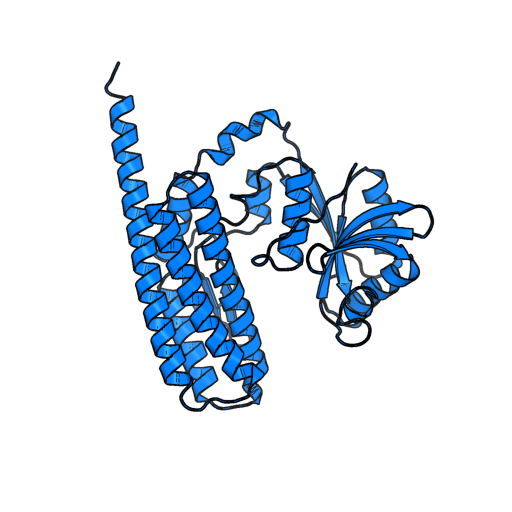
ATOM 1622 N N . SER A 1 200 ? 11.846 14.028 1.423 1.00 52.12 200 SER A N 1
ATOM 1623 C CA . SER A 1 200 ? 12.813 14.383 2.462 1.00 52.12 200 SER A CA 1
ATOM 1624 C C . SER A 1 200 ? 13.984 13.398 2.520 1.00 52.12 200 SER A C 1
ATOM 1626 O O . SER A 1 200 ? 13.764 12.212 2.730 1.00 52.12 200 SER A O 1
ATOM 1628 N N . GLY A 1 201 ? 15.214 13.920 2.500 1.00 53.25 201 GLY A N 1
ATOM 1629 C CA . GLY A 1 201 ? 16.311 13.394 3.324 1.00 53.25 201 GLY A CA 1
ATOM 1630 C C . GLY A 1 201 ? 17.292 12.365 2.748 1.00 53.25 201 GLY A C 1
ATOM 1631 O O . GLY A 1 201 ? 18.193 11.999 3.493 1.00 53.25 201 GLY A O 1
ATOM 1632 N N . SER A 1 202 ? 17.202 11.926 1.490 1.00 60.06 202 SER A N 1
ATOM 1633 C CA . SER A 1 202 ? 18.140 10.925 0.933 1.00 60.06 202 SER A CA 1
ATOM 1634 C C . SER A 1 202 ? 19.194 11.509 -0.021 1.00 60.06 202 SER A C 1
ATOM 1636 O O . SER A 1 202 ? 18.969 12.522 -0.691 1.00 60.06 202 SER A O 1
ATOM 1638 N N . GLU A 1 203 ? 20.359 10.850 -0.088 1.00 60.31 203 GLU A N 1
ATOM 1639 C CA . GLU A 1 203 ? 21.477 11.236 -0.964 1.00 60.31 203 GLU A CA 1
ATOM 1640 C C . GLU A 1 203 ? 21.200 10.910 -2.436 1.00 60.31 203 GLU A C 1
ATOM 1642 O O . GLU A 1 203 ? 21.569 11.684 -3.323 1.00 60.31 203 GLU A O 1
ATOM 1647 N N . THR A 1 204 ? 20.510 9.793 -2.696 1.00 61.59 204 THR A N 1
ATOM 1648 C CA . THR A 1 204 ? 20.063 9.405 -4.037 1.00 61.59 204 THR A CA 1
ATOM 1649 C C . THR A 1 204 ? 18.544 9.456 -4.110 1.00 61.59 204 THR A C 1
ATOM 1651 O O . THR A 1 204 ? 17.860 8.699 -3.428 1.00 61.59 204 THR A O 1
ATOM 1654 N N . ASN A 1 205 ? 18.024 10.332 -4.972 1.00 81.25 205 ASN A N 1
ATOM 1655 C CA . ASN A 1 205 ? 16.606 10.438 -5.298 1.00 81.25 205 ASN A CA 1
ATOM 1656 C C . ASN A 1 205 ? 16.425 10.265 -6.803 1.00 81.25 205 ASN A C 1
ATOM 1658 O O . ASN A 1 205 ? 16.876 11.109 -7.575 1.00 81.25 205 ASN A O 1
ATOM 1662 N N . ALA A 1 206 ? 15.738 9.202 -7.214 1.00 91.00 206 ALA A N 1
ATOM 1663 C CA . ALA A 1 206 ? 15.240 9.063 -8.576 1.00 91.00 206 ALA A CA 1
ATOM 1664 C C . ALA A 1 206 ? 13.716 9.038 -8.579 1.00 91.00 206 ALA A C 1
ATOM 1666 O O . ALA A 1 206 ? 13.075 8.501 -7.673 1.00 91.00 206 ALA A O 1
ATOM 1667 N N . ILE A 1 207 ? 13.128 9.631 -9.612 1.00 92.94 207 ILE A N 1
ATOM 1668 C CA . ILE A 1 207 ? 11.680 9.778 -9.749 1.00 92.94 207 ILE A CA 1
ATOM 1669 C C . ILE A 1 207 ? 11.268 9.256 -11.129 1.00 92.94 207 ILE A C 1
ATOM 1671 O O . ILE A 1 207 ? 11.989 9.408 -12.116 1.00 92.94 207 ILE A O 1
ATOM 1675 N N . GLY A 1 208 ? 10.112 8.602 -11.193 1.00 95.06 208 GLY A N 1
ATOM 1676 C CA . GLY A 1 208 ? 9.532 8.097 -12.430 1.00 95.06 208 GLY A CA 1
ATOM 1677 C C . GLY A 1 208 ? 10.332 6.954 -13.049 1.00 95.06 208 GLY A C 1
ATOM 1678 O O . GLY A 1 208 ? 10.768 6.041 -12.349 1.00 95.06 208 GLY A O 1
ATOM 1679 N N . LEU A 1 209 ? 10.518 6.970 -14.370 1.00 96.25 209 LEU A N 1
ATOM 1680 C CA . LEU A 1 209 ? 11.215 5.882 -15.075 1.00 96.25 209 LEU A CA 1
ATOM 1681 C C . LEU A 1 209 ? 12.668 5.682 -14.607 1.00 96.25 209 LEU A C 1
ATOM 1683 O O . LEU A 1 209 ? 13.167 4.557 -14.603 1.00 96.25 209 LEU A O 1
ATOM 1687 N N . GLU A 1 210 ? 13.354 6.740 -14.170 1.00 95.50 210 GLU A N 1
ATOM 1688 C CA . GLU A 1 210 ? 14.718 6.622 -13.643 1.00 95.50 210 GLU A CA 1
ATOM 1689 C C . GLU A 1 210 ? 14.766 5.749 -12.378 1.00 95.50 210 GLU A C 1
ATOM 1691 O O . GLU A 1 210 ? 15.671 4.922 -12.236 1.00 95.50 210 GLU A O 1
ATOM 1696 N N . ALA A 1 211 ? 13.740 5.839 -11.520 1.00 96.00 211 ALA A N 1
ATOM 1697 C CA . ALA A 1 211 ? 13.622 5.019 -10.315 1.00 96.00 211 ALA A CA 1
ATOM 1698 C C . ALA A 1 211 ? 13.606 3.516 -10.638 1.00 96.00 211 ALA A C 1
ATOM 1700 O O . ALA A 1 211 ? 14.249 2.734 -9.942 1.00 96.00 211 ALA A O 1
ATOM 1701 N N . ILE A 1 212 ? 12.954 3.110 -11.737 1.00 96.62 212 ILE A N 1
ATOM 1702 C CA . ILE A 1 212 ? 12.937 1.707 -12.196 1.00 96.62 212 ILE A CA 1
ATOM 1703 C C . ILE A 1 212 ? 14.355 1.235 -12.535 1.00 96.62 212 ILE A C 1
ATOM 1705 O O . ILE A 1 212 ? 14.727 0.105 -12.220 1.00 96.62 212 ILE A O 1
ATOM 1709 N N . SER A 1 213 ? 15.149 2.096 -13.174 1.00 95.00 213 SER A N 1
ATOM 1710 C CA . SER A 1 213 ? 16.513 1.758 -13.590 1.00 95.00 213 SER A CA 1
ATOM 1711 C C . SER A 1 213 ? 17.443 1.602 -12.388 1.00 95.00 213 SER A C 1
ATOM 1713 O O . SER A 1 213 ? 18.159 0.603 -12.300 1.00 95.00 213 SER A O 1
ATOM 1715 N N . LEU A 1 214 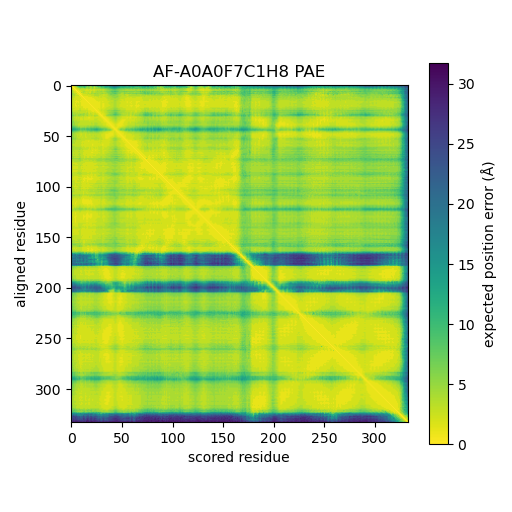? 17.418 2.554 -11.447 1.00 95.19 214 LEU A N 1
ATOM 1716 C CA . LEU A 1 214 ? 18.260 2.493 -10.248 1.00 95.19 214 LEU A CA 1
ATOM 1717 C C . LEU A 1 214 ? 17.875 1.320 -9.345 1.00 95.19 214 LEU A C 1
ATOM 1719 O O . LEU A 1 214 ? 18.738 0.518 -8.987 1.00 95.19 214 LEU A O 1
ATOM 1723 N N . PHE A 1 215 ? 16.581 1.150 -9.075 1.00 96.25 215 PHE A N 1
ATOM 1724 C CA . PHE A 1 215 ? 16.089 0.015 -8.300 1.00 96.25 215 PHE A CA 1
ATOM 1725 C C . PHE A 1 215 ? 16.403 -1.326 -8.982 1.00 96.25 215 PHE A C 1
ATOM 1727 O O . PHE A 1 215 ? 16.816 -2.284 -8.333 1.00 96.25 215 PHE A O 1
ATOM 1734 N N . GLY A 1 216 ? 16.287 -1.397 -10.313 1.00 95.38 216 GLY A N 1
ATOM 1735 C CA . GLY A 1 216 ? 16.671 -2.579 -11.085 1.00 95.38 216 GLY A CA 1
ATOM 1736 C C . GLY A 1 216 ? 18.152 -2.943 -10.928 1.00 95.38 216 GLY A C 1
ATOM 1737 O O . GLY A 1 216 ? 18.476 -4.125 -10.804 1.00 95.38 216 GLY A O 1
ATOM 1738 N N . ASN A 1 217 ? 19.044 -1.949 -10.878 1.00 93.75 217 ASN A N 1
ATOM 1739 C CA . ASN A 1 217 ? 20.470 -2.166 -10.614 1.00 93.75 217 ASN A CA 1
ATOM 1740 C C . ASN A 1 217 ? 20.725 -2.624 -9.170 1.00 93.75 217 ASN A C 1
ATOM 1742 O O . ASN A 1 217 ? 21.555 -3.509 -8.959 1.00 93.75 217 ASN A O 1
ATOM 1746 N N . LYS A 1 218 ? 19.997 -2.069 -8.191 1.00 93.88 218 LYS A N 1
ATOM 1747 C CA . LYS A 1 218 ? 20.055 -2.513 -6.791 1.00 93.88 218 LYS A CA 1
ATOM 1748 C C . LYS A 1 218 ? 19.659 -3.985 -6.666 1.00 93.88 218 LYS A C 1
ATOM 1750 O O . LYS A 1 218 ? 20.416 -4.766 -6.093 1.00 93.88 218 LYS A O 1
ATOM 1755 N N . LEU A 1 219 ? 18.538 -4.388 -7.272 1.00 94.06 219 LEU A N 1
ATOM 1756 C CA . LEU A 1 219 ? 18.129 -5.797 -7.321 1.00 94.06 219 LEU A CA 1
ATOM 1757 C C . LEU A 1 219 ? 19.179 -6.682 -7.987 1.00 94.06 219 LEU A C 1
ATOM 1759 O O . LEU A 1 219 ? 19.474 -7.764 -7.486 1.00 94.06 219 LEU A O 1
ATOM 1763 N N . ASP A 1 220 ? 19.726 -6.246 -9.126 1.00 92.62 220 ASP A N 1
ATOM 1764 C CA . ASP A 1 220 ? 20.754 -7.006 -9.840 1.00 92.62 220 ASP A CA 1
ATOM 1765 C C . ASP A 1 220 ? 21.979 -7.245 -8.950 1.00 92.62 220 ASP A C 1
ATOM 1767 O O . ASP A 1 220 ? 22.493 -8.360 -8.925 1.00 92.62 220 ASP A O 1
ATOM 1771 N N . ALA A 1 221 ? 22.398 -6.239 -8.176 1.00 91.94 221 ALA A N 1
ATOM 1772 C CA . ALA A 1 221 ? 23.503 -6.349 -7.230 1.00 91.94 221 ALA A CA 1
ATOM 1773 C C . ALA A 1 221 ? 23.194 -7.310 -6.068 1.00 91.94 221 ALA A C 1
ATOM 1775 O O . ALA A 1 221 ? 24.020 -8.174 -5.771 1.00 91.94 221 ALA A O 1
ATOM 1776 N N . LEU A 1 222 ? 22.006 -7.208 -5.459 1.00 92.38 222 LEU A N 1
ATOM 1777 C CA . LEU A 1 222 ? 21.581 -8.095 -4.366 1.00 92.38 222 LEU A CA 1
ATOM 1778 C C . LEU A 1 222 ? 21.514 -9.561 -4.814 1.00 92.38 222 LEU A C 1
ATOM 1780 O O . LEU A 1 222 ? 21.971 -10.456 -4.109 1.00 92.38 222 LEU A O 1
ATOM 1784 N N . VAL A 1 223 ? 20.987 -9.818 -6.014 1.00 90.44 223 VAL A N 1
ATOM 1785 C CA . VAL A 1 223 ? 20.890 -11.180 -6.560 1.00 90.44 223 VAL A CA 1
ATOM 1786 C C . VAL A 1 223 ? 22.256 -11.695 -7.024 1.00 90.44 223 VAL A C 1
ATOM 1788 O O . VAL A 1 223 ? 22.530 -12.883 -6.879 1.00 90.44 223 VAL A O 1
ATOM 1791 N N . LEU A 1 224 ? 23.124 -10.830 -7.565 1.00 88.25 224 LEU A N 1
ATOM 1792 C CA . LEU A 1 224 ? 24.480 -11.193 -7.998 1.00 88.25 224 LEU A CA 1
ATOM 1793 C C . LEU A 1 224 ? 25.394 -11.580 -6.835 1.00 88.25 224 LEU A C 1
ATOM 1795 O O . LEU A 1 224 ? 26.295 -12.392 -7.033 1.00 88.25 224 LEU A O 1
ATOM 1799 N N . ALA A 1 225 ? 25.194 -10.994 -5.655 1.00 86.19 225 ALA A N 1
ATOM 1800 C CA . ALA A 1 225 ? 25.979 -11.348 -4.481 1.00 86.19 225 ALA A CA 1
ATOM 1801 C C . ALA A 1 225 ? 25.848 -12.842 -4.131 1.00 86.19 225 ALA A C 1
ATOM 1803 O O . ALA A 1 225 ? 26.773 -13.399 -3.547 1.00 86.19 225 ALA A O 1
ATOM 1804 N N . GLU A 1 226 ? 24.724 -13.479 -4.508 1.00 86.00 226 GLU A N 1
ATOM 1805 C CA . GLU A 1 226 ? 24.373 -14.867 -4.157 1.00 86.00 226 GLU A CA 1
ATOM 1806 C C . GLU A 1 226 ? 24.564 -15.154 -2.657 1.00 86.00 226 GLU A C 1
ATOM 1808 O O . GLU A 1 226 ? 24.887 -16.264 -2.232 1.00 86.00 226 GLU A O 1
ATOM 1813 N N . ASP A 1 227 ? 24.372 -14.112 -1.852 1.00 86.44 227 ASP A N 1
ATOM 1814 C CA . ASP A 1 227 ? 24.689 -14.082 -0.439 1.00 86.44 227 ASP A CA 1
ATOM 1815 C C . ASP A 1 227 ? 23.397 -14.150 0.372 1.00 86.44 227 ASP A C 1
ATOM 1817 O O . ASP A 1 227 ? 22.499 -13.316 0.239 1.00 86.44 227 ASP A O 1
ATOM 1821 N N . LYS A 1 228 ? 23.302 -15.169 1.228 1.00 87.50 228 LYS A N 1
ATOM 1822 C CA . LYS A 1 228 ? 22.129 -15.383 2.078 1.00 87.50 228 LYS A CA 1
ATOM 1823 C C . LYS A 1 228 ? 21.976 -14.302 3.143 1.00 87.50 228 LYS A C 1
ATOM 1825 O O . LYS A 1 228 ? 20.862 -14.086 3.611 1.00 87.50 228 LYS A O 1
ATOM 1830 N N . GLU A 1 229 ? 23.047 -13.598 3.498 1.00 89.56 229 GLU A N 1
ATOM 1831 C CA . GLU A 1 229 ? 22.960 -12.456 4.415 1.00 89.56 229 GLU A CA 1
ATOM 1832 C C . GLU A 1 229 ? 22.148 -11.296 3.806 1.00 89.56 229 GLU A C 1
ATOM 1834 O O . GLU A 1 229 ? 21.636 -10.457 4.540 1.00 89.56 229 GLU A O 1
ATOM 1839 N N . GLN A 1 230 ? 21.942 -11.289 2.481 1.00 88.94 230 GLN A N 1
ATOM 1840 C CA . GLN A 1 230 ? 21.136 -10.293 1.762 1.00 88.94 230 GLN A CA 1
ATOM 1841 C C . GLN A 1 230 ? 19.642 -10.654 1.671 1.00 88.94 230 GLN A C 1
ATOM 1843 O O . GLN A 1 230 ? 18.863 -9.877 1.115 1.00 88.94 230 GLN A O 1
ATOM 1848 N N . LEU A 1 231 ? 19.215 -11.818 2.183 1.00 90.81 231 LEU A N 1
ATOM 1849 C CA . LEU A 1 231 ? 17.811 -12.250 2.125 1.00 90.81 231 LEU A CA 1
ATOM 1850 C C . LEU A 1 231 ? 16.827 -11.235 2.738 1.00 90.81 231 LEU A C 1
ATOM 1852 O O . LEU A 1 231 ? 15.816 -10.982 2.083 1.00 90.81 231 LEU A O 1
ATOM 1856 N N . PRO A 1 232 ? 17.113 -10.590 3.890 1.00 92.19 232 PRO A N 1
ATOM 1857 C CA . PRO A 1 232 ? 16.228 -9.557 4.436 1.00 92.19 232 PRO A CA 1
ATOM 1858 C C . PRO A 1 232 ? 16.028 -8.369 3.482 1.00 92.19 232 PRO A C 1
ATOM 1860 O O . PRO A 1 232 ? 14.915 -7.894 3.301 1.00 92.19 232 PRO A O 1
ATOM 1863 N N . LEU A 1 233 ? 17.076 -7.937 2.771 1.00 93.44 233 LEU A N 1
ATOM 1864 C CA . LEU A 1 233 ? 16.957 -6.848 1.791 1.00 93.44 233 LEU A CA 1
ATOM 1865 C C . LEU A 1 233 ? 16.161 -7.270 0.545 1.00 93.44 233 LEU A C 1
ATOM 1867 O O . LEU A 1 233 ? 15.523 -6.441 -0.105 1.00 93.44 233 LEU A O 1
ATOM 1871 N N . LEU A 1 234 ? 16.192 -8.556 0.181 1.00 94.12 234 LEU A N 1
ATOM 1872 C CA . LEU A 1 234 ? 15.357 -9.099 -0.895 1.00 94.12 234 LEU A CA 1
ATOM 1873 C C . LEU A 1 234 ? 13.884 -9.206 -0.483 1.00 94.12 234 LEU A C 1
ATOM 1875 O O . LEU A 1 234 ? 13.011 -9.011 -1.331 1.00 94.12 234 LEU A O 1
ATOM 1879 N N . GLU A 1 235 ? 13.609 -9.499 0.785 1.00 94.50 235 GLU A N 1
ATOM 1880 C CA . GLU A 1 235 ? 12.266 -9.440 1.367 1.00 94.50 235 GLU A CA 1
ATOM 1881 C C . GLU A 1 235 ? 11.725 -8.001 1.343 1.00 94.50 235 GLU A C 1
ATOM 1883 O O . GLU A 1 235 ? 10.657 -7.764 0.776 1.00 94.50 235 GLU A O 1
ATOM 1888 N N . GLU A 1 236 ? 12.520 -7.016 1.774 1.00 94.38 236 GLU A N 1
ATOM 1889 C CA . GLU A 1 236 ? 12.166 -5.591 1.657 1.00 94.38 236 GLU A CA 1
ATOM 1890 C C . GLU A 1 236 ? 11.894 -5.180 0.199 1.00 94.38 236 GLU A C 1
ATOM 1892 O O . GLU A 1 236 ? 10.909 -4.498 -0.101 1.00 94.38 236 GLU A O 1
ATOM 1897 N N . CYS A 1 237 ? 12.730 -5.634 -0.745 1.00 96.12 237 CYS A N 1
ATOM 1898 C CA . CYS A 1 237 ? 12.502 -5.421 -2.175 1.00 96.12 237 CYS A CA 1
ATOM 1899 C C . CYS A 1 237 ? 11.162 -6.015 -2.632 1.00 96.12 237 CYS A C 1
ATOM 1901 O O . CYS A 1 237 ? 10.443 -5.388 -3.415 1.00 96.12 237 CYS A O 1
ATOM 1903 N N . TYR A 1 238 ? 10.828 -7.226 -2.180 1.00 96.44 238 TYR A N 1
ATOM 1904 C CA . TYR A 1 238 ? 9.561 -7.872 -2.507 1.00 96.44 238 TYR A CA 1
ATOM 1905 C C . TYR A 1 238 ? 8.371 -7.038 -2.023 1.00 96.44 238 TYR A C 1
ATOM 1907 O O . TYR A 1 238 ? 7.474 -6.771 -2.829 1.00 96.44 238 TYR A O 1
ATOM 1915 N N . ASP A 1 239 ? 8.388 -6.575 -0.774 1.00 94.81 239 ASP A N 1
ATOM 1916 C CA . ASP A 1 239 ? 7.297 -5.785 -0.196 1.00 94.81 239 ASP A CA 1
ATOM 1917 C C . ASP A 1 239 ? 7.105 -4.455 -0.928 1.00 94.81 239 ASP A C 1
ATOM 1919 O O . ASP A 1 239 ? 5.992 -4.107 -1.338 1.00 94.81 239 ASP A O 1
ATOM 1923 N N . GLN A 1 240 ? 8.201 -3.746 -1.200 1.00 96.94 240 GLN A N 1
ATOM 1924 C CA . GLN A 1 240 ? 8.167 -2.482 -1.935 1.00 96.94 240 GLN A CA 1
ATOM 1925 C C . GLN A 1 240 ? 7.648 -2.672 -3.374 1.00 96.94 240 GLN A C 1
ATOM 1927 O O . GLN A 1 240 ? 6.774 -1.933 -3.839 1.00 96.94 240 GLN A O 1
ATOM 1932 N N . MET A 1 241 ? 8.100 -3.712 -4.087 1.00 97.94 241 MET A N 1
ATOM 1933 C CA . MET A 1 241 ? 7.586 -4.030 -5.428 1.00 97.94 241 MET A CA 1
ATOM 1934 C C . MET A 1 241 ? 6.125 -4.494 -5.406 1.00 97.94 241 MET A C 1
ATOM 1936 O O . MET A 1 241 ? 5.376 -4.271 -6.368 1.00 97.94 241 MET A O 1
ATOM 1940 N N . LYS A 1 242 ? 5.707 -5.184 -4.342 1.00 97.12 242 LYS A N 1
ATOM 1941 C CA . LYS A 1 242 ? 4.317 -5.598 -4.153 1.00 97.12 242 LYS A CA 1
ATOM 1942 C C . LYS A 1 242 ? 3.420 -4.377 -3.978 1.00 97.12 242 LYS A C 1
ATOM 1944 O O . LYS A 1 242 ? 2.354 -4.328 -4.595 1.00 97.12 242 LYS A O 1
ATOM 1949 N N . GLU A 1 243 ? 3.873 -3.370 -3.243 1.00 96.69 243 GLU A N 1
ATOM 1950 C CA . GLU A 1 243 ? 3.143 -2.113 -3.094 1.00 96.69 243 GLU A CA 1
ATOM 1951 C C . GLU A 1 243 ? 3.038 -1.347 -4.421 1.00 96.69 243 GLU A C 1
ATOM 1953 O O . GLU A 1 243 ? 1.955 -0.887 -4.793 1.00 96.69 243 GLU A O 1
ATOM 1958 N N . VAL A 1 244 ? 4.113 -1.308 -5.215 1.00 98.00 244 VAL A N 1
ATOM 1959 C CA . VAL A 1 244 ? 4.066 -0.756 -6.580 1.00 98.00 244 VAL A CA 1
ATOM 1960 C C . VAL A 1 244 ? 3.053 -1.517 -7.444 1.00 98.00 244 VAL A C 1
ATOM 1962 O O . VAL A 1 244 ? 2.192 -0.894 -8.068 1.00 98.00 244 VAL A O 1
ATOM 1965 N N . THR A 1 245 ? 3.064 -2.852 -7.421 1.00 98.12 245 THR A N 1
ATOM 1966 C CA . THR A 1 245 ? 2.075 -3.691 -8.128 1.00 98.12 245 THR A CA 1
ATOM 1967 C C . THR A 1 245 ? 0.638 -3.313 -7.757 1.00 98.12 245 THR A C 1
ATOM 1969 O O . THR A 1 245 ? -0.212 -3.147 -8.641 1.00 98.12 245 THR A O 1
ATOM 1972 N N . ASN A 1 246 ? 0.377 -3.166 -6.456 1.00 96.88 246 ASN A N 1
ATOM 1973 C CA . ASN A 1 246 ? -0.933 -2.823 -5.915 1.00 96.88 246 ASN A CA 1
ATOM 1974 C C . ASN A 1 246 ? -1.372 -1.417 -6.343 1.00 96.88 246 ASN A C 1
ATOM 1976 O O . ASN A 1 246 ? -2.503 -1.252 -6.789 1.00 96.88 246 ASN A O 1
ATOM 1980 N N . SER A 1 247 ? -0.475 -0.427 -6.304 1.00 97.25 247 SER A N 1
ATOM 1981 C CA . SER A 1 247 ? -0.781 0.948 -6.729 1.00 97.25 247 SER A CA 1
ATOM 1982 C C . SER A 1 247 ? -1.259 1.035 -8.184 1.00 97.25 247 SER A C 1
ATOM 1984 O O . SER A 1 247 ? -2.240 1.715 -8.480 1.00 97.25 247 SER A O 1
ATOM 1986 N N . ARG A 1 248 ? -0.649 0.263 -9.098 1.00 98.06 248 ARG A N 1
ATOM 1987 C CA . ARG A 1 248 ? -1.105 0.194 -10.497 1.00 98.06 248 ARG A CA 1
ATOM 1988 C C . ARG A 1 248 ? -2.483 -0.454 -10.583 1.00 98.06 248 ARG A C 1
ATOM 1990 O O . ARG A 1 248 ? -3.322 0.003 -11.347 1.00 98.06 248 ARG A O 1
ATOM 1997 N N . TYR A 1 249 ? -2.756 -1.483 -9.782 1.00 97.12 249 TYR A N 1
ATOM 1998 C CA . TYR A 1 249 ? -4.087 -2.090 -9.748 1.00 97.12 249 TYR A CA 1
ATOM 1999 C C . TYR A 1 249 ? -5.163 -1.120 -9.225 1.00 97.12 249 TYR A C 1
ATOM 2001 O O . TYR A 1 249 ? -6.273 -1.071 -9.765 1.00 97.12 249 TYR A O 1
ATOM 2009 N N . HIS A 1 250 ? -4.842 -0.316 -8.210 1.00 95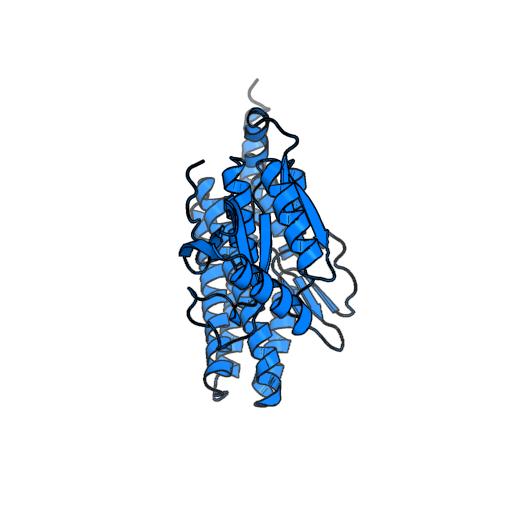.50 250 HIS A N 1
ATOM 2010 C CA . HIS A 1 250 ? -5.740 0.727 -7.707 1.00 95.50 250 HIS A CA 1
ATOM 2011 C C . HIS A 1 250 ? -6.002 1.792 -8.764 1.00 95.50 250 HIS A C 1
ATOM 2013 O O . HIS A 1 250 ? -7.156 2.117 -9.029 1.00 95.50 250 HIS A O 1
ATOM 2019 N N . PHE A 1 251 ? -4.958 2.260 -9.448 1.00 97.00 251 PHE A N 1
ATOM 2020 C CA . PHE A 1 251 ? -5.114 3.224 -10.532 1.00 97.00 251 PHE A CA 1
ATOM 2021 C C . PHE A 1 251 ? -5.894 2.651 -11.727 1.00 97.00 251 PHE A C 1
ATOM 2023 O O . PHE A 1 251 ? -6.736 3.338 -12.296 1.00 97.00 251 PHE A O 1
ATOM 2030 N N . HIS A 1 252 ? -5.714 1.369 -12.055 1.00 96.88 252 HIS A N 1
ATOM 2031 C CA . HIS A 1 252 ? -6.575 0.656 -13.002 1.00 96.88 252 HIS A CA 1
ATOM 2032 C C . HIS A 1 252 ? -8.047 0.671 -12.562 1.00 96.88 252 HIS A C 1
ATOM 2034 O O . HIS A 1 252 ? -8.926 0.972 -13.368 1.00 96.88 252 HIS A O 1
ATOM 2040 N N . SER A 1 253 ? -8.318 0.350 -11.295 1.00 94.06 253 SER A N 1
ATOM 2041 C CA . SER A 1 253 ? -9.682 0.305 -10.751 1.00 94.06 253 SER A CA 1
ATOM 2042 C C . SER A 1 253 ? -10.347 1.682 -10.801 1.00 94.06 253 SER A C 1
ATOM 2044 O O . SER A 1 253 ? -11.493 1.785 -11.230 1.00 94.06 253 SER A O 1
ATOM 2046 N N . PHE A 1 254 ? -9.592 2.732 -10.468 1.00 93.94 254 PHE A N 1
ATOM 2047 C CA . PHE A 1 254 ? -10.003 4.125 -10.626 1.00 93.94 254 PHE A CA 1
ATOM 2048 C C . PHE A 1 254 ? -10.335 4.470 -12.086 1.00 93.94 254 PHE A C 1
ATOM 2050 O O . PHE A 1 254 ? -11.414 4.972 -12.372 1.00 93.94 254 PHE A O 1
ATOM 2057 N N . LEU A 1 255 ? -9.459 4.148 -13.043 1.00 94.50 255 LEU A N 1
ATOM 2058 C CA . LEU A 1 255 ? -9.720 4.418 -14.464 1.00 94.50 255 LEU A CA 1
ATOM 2059 C C . LEU A 1 255 ? -10.950 3.661 -14.987 1.00 94.50 255 LEU A C 1
ATOM 2061 O O . LEU A 1 255 ? -11.702 4.182 -15.809 1.00 94.50 255 LEU A O 1
ATOM 2065 N N . LYS A 1 256 ? -11.202 2.446 -14.482 1.00 93.75 256 LYS A N 1
ATOM 2066 C CA . LYS A 1 256 ? -12.429 1.705 -14.796 1.00 93.75 256 LYS A CA 1
ATOM 2067 C C . LYS A 1 256 ? -13.685 2.357 -14.226 1.00 93.75 256 LYS A C 1
ATOM 2069 O O . LYS A 1 256 ? -14.721 2.282 -14.883 1.00 93.75 256 LYS A O 1
ATOM 2074 N N . SER A 1 257 ? -13.627 2.946 -13.030 1.00 90.25 257 SER A N 1
ATOM 2075 C CA . SER A 1 257 ? -14.801 3.597 -12.432 1.00 90.25 257 SER A CA 1
ATOM 2076 C C . SER A 1 257 ? -15.203 4.874 -13.175 1.00 90.25 257 SER A C 1
ATOM 2078 O O . SER A 1 257 ? -16.369 5.257 -13.127 1.00 90.25 257 SER A O 1
ATOM 2080 N N . VAL A 1 258 ? -14.276 5.466 -13.936 1.00 90.62 258 VAL A N 1
ATOM 2081 C CA . VAL A 1 258 ? -14.509 6.645 -14.790 1.00 90.62 258 VAL A CA 1
ATOM 2082 C C . VAL A 1 258 ? -14.599 6.324 -16.288 1.00 90.62 258 VAL A C 1
ATOM 2084 O O . VAL A 1 258 ? -14.557 7.237 -17.104 1.00 90.62 258 VAL A O 1
ATOM 2087 N N . HIS A 1 259 ? -14.778 5.049 -16.655 1.00 92.12 259 HIS A N 1
ATOM 2088 C CA . HIS A 1 259 ? -15.008 4.597 -18.038 1.00 92.12 259 HIS A CA 1
ATOM 2089 C C . HIS A 1 259 ? -13.868 4.907 -19.031 1.00 92.12 259 HIS A C 1
ATOM 2091 O O . HIS A 1 259 ? -14.109 5.253 -20.185 1.00 92.12 259 HIS A O 1
ATOM 2097 N N . GLU A 1 260 ? -12.617 4.764 -18.584 1.00 93.06 260 GLU A N 1
ATOM 2098 C CA . GLU A 1 260 ? -11.417 4.880 -19.425 1.00 93.06 260 GLU A CA 1
ATOM 2099 C C . GLU A 1 260 ? -10.788 3.499 -19.691 1.00 93.06 260 GLU A C 1
ATOM 2101 O O . GLU A 1 260 ? -9.643 3.228 -19.318 1.00 93.06 260 GLU A O 1
ATOM 2106 N N . GLU A 1 261 ? -11.539 2.578 -20.307 1.00 94.56 261 GLU A N 1
ATOM 2107 C CA . GLU A 1 261 ? -11.179 1.152 -20.400 1.00 94.56 261 GLU A CA 1
ATOM 2108 C C . GLU A 1 261 ? -9.842 0.897 -21.116 1.00 94.56 261 GLU A C 1
ATOM 2110 O O . GLU A 1 261 ? -8.981 0.201 -20.577 1.00 94.56 261 GLU A O 1
ATOM 2115 N N . ASP A 1 262 ? -9.625 1.506 -22.285 1.00 94.06 262 ASP A N 1
ATOM 2116 C CA . ASP A 1 262 ? -8.396 1.341 -23.083 1.00 94.06 262 ASP A CA 1
ATOM 2117 C C . ASP A 1 262 ? -7.130 1.810 -22.346 1.00 94.06 262 ASP A C 1
ATOM 2119 O O . ASP A 1 262 ? -6.008 1.394 -22.673 1.00 94.06 262 ASP A O 1
ATOM 2123 N N . PHE A 1 263 ? -7.282 2.762 -21.426 1.00 96.94 263 PHE A N 1
ATOM 2124 C CA . PHE A 1 263 ? -6.200 3.248 -20.581 1.00 96.94 263 PHE A CA 1
ATOM 2125 C C . PHE A 1 263 ? -6.055 2.345 -19.353 1.00 96.94 263 PHE A C 1
ATOM 2127 O O . PHE A 1 263 ? -4.948 1.894 -19.045 1.00 96.94 263 PHE A O 1
ATOM 2134 N N . ALA A 1 264 ? -7.169 1.991 -18.714 1.00 97.69 264 ALA A N 1
ATOM 2135 C CA . ALA A 1 264 ? -7.197 1.083 -17.581 1.00 97.69 264 ALA A CA 1
ATOM 2136 C C . ALA A 1 264 ? -6.521 -0.262 -17.906 1.00 97.69 264 ALA A C 1
ATOM 2138 O O . ALA A 1 264 ? -5.765 -0.772 -17.078 1.00 97.69 264 ALA A O 1
ATOM 2139 N N . GLU A 1 265 ? -6.741 -0.836 -19.091 1.00 98.25 265 GLU A N 1
ATOM 2140 C CA . GLU A 1 265 ? -6.107 -2.095 -19.512 1.00 98.25 265 GLU A CA 1
ATOM 2141 C C . GLU A 1 265 ? -4.577 -1.995 -19.573 1.00 98.25 265 GLU A C 1
ATOM 2143 O O . GLU A 1 265 ? -3.884 -2.869 -19.053 1.00 98.25 265 GLU A O 1
ATOM 2148 N N . ALA A 1 266 ? -4.037 -0.897 -20.109 1.00 98.38 266 ALA A N 1
ATOM 2149 C CA . ALA A 1 266 ? -2.590 -0.681 -20.156 1.00 98.38 266 ALA A CA 1
ATOM 2150 C C . ALA A 1 266 ? -1.970 -0.599 -18.748 1.00 98.38 266 ALA A C 1
ATOM 2152 O O . ALA A 1 266 ? -0.876 -1.122 -18.513 1.00 98.38 266 ALA A O 1
ATOM 2153 N N . VAL A 1 267 ? -2.685 0.014 -17.797 1.00 98.44 267 VAL A N 1
ATOM 2154 C CA . VAL A 1 267 ? -2.272 0.087 -16.387 1.00 98.44 267 VAL A CA 1
ATOM 2155 C C . VAL A 1 267 ? -2.357 -1.286 -15.706 1.00 98.44 267 VAL A C 1
ATOM 2157 O O . VAL A 1 267 ? -1.468 -1.649 -14.931 1.00 98.44 267 VAL A O 1
ATOM 2160 N N . LEU A 1 268 ? -3.376 -2.093 -16.019 1.00 98.56 268 LEU A N 1
ATOM 2161 C CA . LEU A 1 268 ? -3.480 -3.465 -15.513 1.00 98.56 268 LEU A CA 1
ATOM 2162 C C . LEU A 1 268 ? -2.31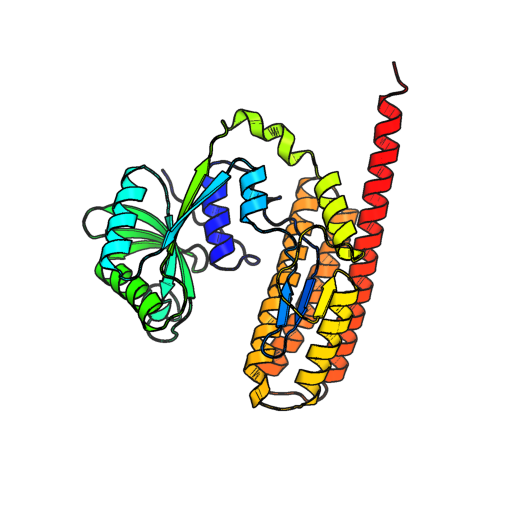8 -4.335 -16.003 1.00 98.56 268 LEU A C 1
ATOM 2164 O O . LEU A 1 268 ? -1.741 -5.088 -15.218 1.00 98.56 268 LEU A O 1
ATOM 2168 N N . GLU A 1 269 ? -1.939 -4.213 -17.274 1.00 98.50 269 GLU A N 1
ATOM 2169 C CA . GLU A 1 269 ? -0.763 -4.897 -17.817 1.00 98.50 269 GLU A CA 1
ATOM 2170 C C . GLU A 1 269 ? 0.529 -4.474 -17.100 1.00 98.50 269 GLU A C 1
ATOM 2172 O O . GLU A 1 269 ? 1.381 -5.324 -16.824 1.00 98.50 269 GLU A O 1
ATOM 2177 N N . ALA A 1 270 ? 0.671 -3.191 -16.738 1.00 98.56 270 ALA A N 1
ATOM 2178 C CA . ALA A 1 270 ? 1.795 -2.714 -15.926 1.00 98.56 270 ALA A CA 1
ATOM 2179 C C . ALA A 1 270 ? 1.796 -3.351 -14.531 1.00 98.56 270 ALA A C 1
ATOM 2181 O O . ALA A 1 270 ? 2.825 -3.880 -14.104 1.00 98.56 270 ALA A O 1
ATOM 2182 N N . SER A 1 271 ? 0.639 -3.398 -13.859 1.00 98.50 271 SER A N 1
ATOM 2183 C CA . SER A 1 271 ? 0.480 -4.105 -12.579 1.00 98.50 271 SER A CA 1
ATOM 2184 C C . SER A 1 271 ? 0.903 -5.575 -12.696 1.00 98.50 271 SER A C 1
ATOM 2186 O O . SER A 1 271 ? 1.689 -6.068 -11.888 1.00 98.50 271 SER A O 1
ATOM 2188 N N . GLN A 1 272 ? 0.470 -6.278 -13.744 1.00 98.44 272 GLN A N 1
ATOM 2189 C CA . GLN A 1 272 ? 0.850 -7.675 -13.973 1.00 98.44 272 GLN A CA 1
ATOM 2190 C C . GLN A 1 272 ? 2.350 -7.841 -14.251 1.00 98.44 272 GLN A C 1
ATOM 2192 O O . GLN A 1 272 ? 2.959 -8.794 -13.759 1.00 98.44 272 GLN A O 1
ATOM 2197 N N . CYS A 1 273 ? 2.965 -6.928 -15.010 1.00 98.31 273 CYS A N 1
ATOM 2198 C CA . CYS A 1 273 ? 4.405 -6.954 -15.270 1.00 98.31 273 CYS A CA 1
ATOM 2199 C C . CYS A 1 273 ? 5.211 -6.800 -13.975 1.00 98.31 273 CYS A C 1
ATOM 2201 O O . CYS A 1 273 ? 6.122 -7.602 -13.740 1.00 98.31 273 CYS A O 1
ATOM 2203 N N . TRP A 1 274 ? 4.830 -5.844 -13.121 1.00 98.50 274 TRP A N 1
ATOM 2204 C CA . TRP A 1 274 ? 5.396 -5.699 -11.780 1.00 98.50 274 TRP A CA 1
ATOM 2205 C C . TRP A 1 274 ? 5.185 -6.962 -10.951 1.00 98.50 274 TRP A C 1
ATOM 2207 O O . TRP A 1 274 ? 6.162 -7.544 -10.494 1.00 98.50 274 TRP A O 1
ATOM 2217 N N . GLY A 1 275 ? 3.956 -7.477 -10.867 1.00 98.12 275 GLY A N 1
ATOM 2218 C CA . GLY A 1 275 ? 3.648 -8.671 -10.078 1.00 98.12 275 GLY A CA 1
ATOM 2219 C C . GLY A 1 275 ? 4.446 -9.910 -10.502 1.00 98.12 275 GLY A C 1
ATOM 2220 O O . GLY A 1 275 ? 4.868 -10.703 -9.660 1.00 98.12 275 GLY A O 1
ATOM 2221 N N . VAL A 1 276 ? 4.721 -10.077 -11.800 1.00 98.12 276 VAL A N 1
ATOM 2222 C CA . VAL A 1 276 ? 5.600 -11.153 -12.287 1.00 98.12 276 VAL A CA 1
ATOM 2223 C C . VAL A 1 276 ? 7.045 -10.949 -11.828 1.00 98.12 276 VAL A C 1
ATOM 2225 O O . VAL A 1 276 ? 7.688 -11.933 -11.459 1.00 98.12 276 VAL A O 1
ATOM 2228 N N . ALA A 1 277 ? 7.565 -9.719 -11.855 1.00 97.69 277 ALA A N 1
ATOM 2229 C CA . ALA A 1 277 ? 8.904 -9.410 -11.354 1.00 97.69 277 ALA A CA 1
ATOM 2230 C C . ALA A 1 277 ? 8.990 -9.618 -9.830 1.00 97.69 277 ALA A C 1
ATOM 2232 O O . ALA A 1 277 ? 9.879 -10.331 -9.367 1.00 97.69 277 ALA A O 1
ATOM 2233 N N . THR A 1 278 ? 8.008 -9.118 -9.074 1.00 97.69 278 THR A N 1
ATOM 2234 C CA . THR A 1 278 ? 7.863 -9.309 -7.623 1.00 97.69 278 THR A CA 1
ATOM 2235 C C . THR A 1 278 ? 7.880 -10.790 -7.247 1.00 97.69 278 THR A C 1
ATOM 2237 O O . THR A 1 278 ? 8.636 -11.206 -6.376 1.00 97.69 278 THR A O 1
ATOM 2240 N N . ASN A 1 279 ? 7.124 -11.631 -7.961 1.00 96.75 279 ASN A N 1
ATOM 2241 C CA . ASN A 1 279 ? 7.096 -13.075 -7.708 1.00 96.75 279 ASN A CA 1
ATOM 2242 C C . ASN A 1 279 ? 8.435 -13.775 -8.009 1.00 96.75 279 ASN A C 1
ATOM 2244 O O . ASN A 1 279 ? 8.703 -14.853 -7.473 1.00 96.75 279 ASN A O 1
ATOM 2248 N N . MET A 1 280 ? 9.278 -13.209 -8.880 1.00 95.31 280 MET A N 1
ATOM 2249 C CA . MET A 1 280 ? 10.632 -13.731 -9.079 1.00 95.31 280 MET A CA 1
ATOM 2250 C C . MET A 1 280 ? 11.524 -13.426 -7.881 1.00 95.31 280 MET A C 1
ATOM 2252 O O . MET A 1 280 ? 12.234 -14.329 -7.450 1.00 95.31 280 MET A O 1
ATOM 2256 N N . VAL A 1 281 ? 11.449 -12.214 -7.327 1.00 95.62 281 VAL A N 1
ATOM 2257 C CA . VAL A 1 281 ? 12.160 -11.846 -6.090 1.00 95.62 281 VAL A CA 1
ATOM 2258 C C . VAL A 1 281 ? 11.690 -12.719 -4.929 1.00 95.62 281 VAL A C 1
ATOM 2260 O O . VAL A 1 281 ? 12.523 -13.339 -4.272 1.00 95.62 281 VAL A O 1
ATOM 2263 N N . LEU A 1 282 ? 10.367 -12.890 -4.786 1.00 95.19 282 LEU A N 1
ATOM 2264 C CA . LEU A 1 282 ? 9.757 -13.809 -3.820 1.00 95.19 282 LEU A CA 1
ATOM 2265 C C . LEU A 1 282 ? 10.377 -15.197 -3.871 1.00 95.19 282 LEU A C 1
ATOM 2267 O O . LEU A 1 282 ? 10.764 -15.775 -2.862 1.00 95.19 282 LEU A O 1
ATOM 2271 N N . ARG A 1 283 ? 10.500 -15.740 -5.081 1.00 94.06 283 ARG A N 1
ATOM 2272 C CA . ARG A 1 283 ? 11.077 -17.063 -5.269 1.00 94.06 283 ARG A CA 1
ATOM 2273 C C . ARG A 1 283 ? 12.540 -17.123 -4.836 1.00 94.06 283 ARG A C 1
ATOM 2275 O O . ARG A 1 283 ? 12.918 -18.141 -4.263 1.00 94.06 283 ARG A O 1
ATOM 2282 N N . VAL A 1 284 ? 13.349 -16.101 -5.125 1.00 92.25 284 VAL A N 1
ATOM 2283 C CA . VAL A 1 284 ? 14.758 -16.082 -4.694 1.00 92.25 284 VAL A CA 1
ATOM 2284 C C . VAL A 1 284 ? 14.824 -16.168 -3.179 1.00 92.25 284 VAL A C 1
ATOM 2286 O O . VAL A 1 284 ? 15.484 -17.072 -2.673 1.00 92.25 284 VAL A O 1
ATOM 2289 N N . PHE A 1 285 ? 14.097 -15.302 -2.467 1.00 91.19 285 PHE A N 1
ATOM 2290 C CA . PHE A 1 285 ? 14.213 -15.271 -1.014 1.00 91.19 285 PHE A CA 1
ATOM 2291 C C . PHE A 1 285 ? 13.578 -16.501 -0.350 1.00 91.19 285 PHE A C 1
ATOM 2293 O O . PHE A 1 285 ? 14.186 -17.106 0.523 1.00 91.19 285 PHE A O 1
ATOM 2300 N N . ALA A 1 286 ? 12.409 -16.951 -0.817 1.00 90.69 286 ALA A N 1
ATOM 2301 C CA . ALA A 1 286 ? 11.692 -18.066 -0.196 1.00 90.69 286 ALA A CA 1
ATOM 2302 C C . ALA A 1 286 ? 12.332 -19.439 -0.464 1.00 90.69 286 ALA A C 1
ATOM 2304 O O . ALA A 1 286 ? 12.083 -20.392 0.271 1.00 90.69 286 ALA A O 1
ATOM 2305 N N . THR A 1 287 ? 13.105 -19.578 -1.549 1.00 90.62 287 THR A N 1
ATOM 2306 C CA . THR A 1 287 ? 13.763 -20.851 -1.910 1.00 90.62 287 THR A CA 1
ATOM 2307 C C . THR A 1 287 ? 15.278 -20.825 -1.754 1.00 90.62 287 THR A C 1
ATOM 2309 O O . THR A 1 287 ? 15.916 -21.856 -1.965 1.00 90.62 287 THR A O 1
ATOM 2312 N N . GLU A 1 288 ? 15.852 -19.662 -1.430 1.00 90.06 288 GLU A N 1
ATOM 2313 C CA . GLU A 1 288 ? 17.297 -19.416 -1.340 1.00 90.06 288 GLU A CA 1
ATOM 2314 C C . GLU A 1 288 ? 18.066 -19.841 -2.610 1.00 90.06 288 GLU A C 1
ATOM 2316 O O . GLU A 1 288 ? 19.233 -20.235 -2.562 1.00 90.06 288 GLU A O 1
ATOM 2321 N N . SER A 1 289 ? 17.391 -19.804 -3.765 1.00 88.00 289 SER A N 1
ATOM 2322 C CA . SER A 1 289 ? 17.909 -20.281 -5.047 1.00 88.00 289 SER A CA 1
ATOM 2323 C C . SER A 1 289 ? 18.134 -19.117 -6.007 1.00 88.00 289 SER A C 1
ATOM 2325 O O . SER A 1 289 ? 17.193 -18.549 -6.565 1.00 88.00 289 SER A O 1
ATOM 2327 N N . PHE A 1 290 ? 19.408 -18.790 -6.221 1.00 88.62 290 PHE A N 1
ATOM 2328 C CA . PHE A 1 290 ? 19.852 -17.696 -7.089 1.00 88.62 290 PHE A CA 1
ATOM 2329 C C . PHE A 1 290 ? 20.104 -18.136 -8.542 1.00 88.62 290 PHE A C 1
ATOM 2331 O O . PHE A 1 290 ? 20.170 -17.301 -9.448 1.00 88.62 290 PHE A O 1
ATOM 2338 N N . GLU A 1 291 ? 20.190 -19.448 -8.795 1.00 85.38 291 GLU A N 1
ATOM 2339 C CA . GLU A 1 291 ? 20.606 -20.010 -10.082 1.00 85.38 291 GLU A CA 1
ATOM 2340 C C . GLU A 1 291 ? 19.726 -19.517 -11.244 1.00 85.38 291 GLU A C 1
ATOM 2342 O O . GLU A 1 291 ? 18.519 -19.770 -11.321 1.00 85.38 291 GLU A O 1
ATOM 2347 N N . GLY A 1 292 ? 20.341 -18.772 -12.167 1.00 85.69 292 GLY A N 1
ATOM 2348 C CA . GLY A 1 292 ? 19.668 -18.209 -13.340 1.00 85.69 292 GLY A CA 1
ATOM 2349 C C . GLY A 1 292 ? 18.590 -17.162 -13.025 1.00 85.69 292 GLY A C 1
ATOM 2350 O O . GLY A 1 292 ? 17.901 -16.713 -13.945 1.00 85.69 292 GLY A O 1
ATOM 2351 N N . MET A 1 293 ? 18.419 -16.756 -11.762 1.00 91.00 293 MET A N 1
ATOM 2352 C CA . MET A 1 293 ? 17.389 -15.794 -11.360 1.00 91.00 293 MET A CA 1
ATOM 2353 C C . MET A 1 293 ? 17.757 -14.364 -11.733 1.00 91.00 293 MET A C 1
ATOM 2355 O O . MET A 1 293 ? 16.877 -13.626 -12.173 1.00 91.00 293 MET A O 1
ATOM 2359 N N . ARG A 1 294 ? 19.044 -14.006 -11.683 1.00 91.00 294 ARG A N 1
ATOM 2360 C CA . ARG A 1 294 ? 19.549 -12.684 -12.081 1.00 91.00 294 ARG A CA 1
ATOM 2361 C C . ARG A 1 294 ? 19.073 -12.262 -13.476 1.00 91.00 294 ARG A C 1
ATOM 2363 O O . ARG A 1 294 ? 18.351 -11.280 -13.624 1.00 91.00 294 ARG A O 1
ATOM 2370 N N . GLU A 1 295 ? 19.392 -13.056 -14.500 1.00 92.56 295 GLU A N 1
ATOM 2371 C CA . GLU A 1 295 ? 19.013 -12.759 -15.892 1.00 92.56 295 GLU A CA 1
ATOM 2372 C C . GLU A 1 295 ? 17.492 -12.729 -16.091 1.00 92.56 295 GLU A C 1
ATOM 2374 O O . GLU A 1 295 ? 16.961 -11.941 -16.880 1.00 92.56 295 GLU A O 1
ATOM 2379 N N . ARG A 1 296 ? 16.758 -13.569 -15.353 1.00 94.19 296 ARG A N 1
ATOM 2380 C CA . ARG A 1 296 ? 15.293 -13.599 -15.408 1.00 94.19 296 ARG A CA 1
ATOM 2381 C C . ARG A 1 296 ? 14.684 -12.338 -14.804 1.00 94.19 296 ARG A C 1
ATOM 2383 O O . ARG A 1 296 ? 13.792 -11.769 -15.432 1.00 94.19 296 ARG A O 1
ATOM 2390 N N . ILE A 1 297 ? 15.168 -11.905 -13.641 1.00 94.19 297 ILE A N 1
ATOM 2391 C CA . ILE A 1 297 ? 14.738 -10.673 -12.969 1.00 94.19 297 ILE A CA 1
ATOM 2392 C C . ILE A 1 297 ? 15.067 -9.473 -13.851 1.00 94.19 297 ILE A C 1
ATOM 2394 O O . ILE A 1 297 ? 14.162 -8.713 -14.186 1.00 94.19 297 ILE A O 1
ATOM 2398 N N . LYS A 1 298 ? 16.303 -9.364 -14.347 1.00 94.94 298 LYS A N 1
ATOM 2399 C CA . LYS A 1 298 ? 16.720 -8.291 -15.260 1.00 94.94 298 LYS A CA 1
ATOM 2400 C C . LYS A 1 298 ? 15.830 -8.199 -16.500 1.00 94.94 298 LYS A C 1
ATOM 2402 O O . LYS A 1 298 ? 15.335 -7.127 -16.844 1.00 94.94 298 LYS A O 1
ATOM 2407 N N . LYS A 1 299 ? 15.542 -9.337 -17.142 1.00 96.44 299 LYS A N 1
ATOM 2408 C CA . LYS A 1 299 ? 14.611 -9.391 -18.279 1.00 96.44 299 LYS A CA 1
ATOM 2409 C C . LYS A 1 299 ? 13.202 -8.919 -17.899 1.00 96.44 299 LYS A C 1
ATOM 2411 O O . LYS A 1 299 ? 12.541 -8.278 -18.716 1.00 96.44 299 LYS A O 1
ATOM 2416 N N . ARG A 1 300 ? 12.717 -9.241 -16.696 1.00 96.56 300 ARG A N 1
ATOM 2417 C CA . ARG A 1 300 ? 11.407 -8.772 -16.220 1.00 96.56 300 ARG A CA 1
ATOM 2418 C C . ARG A 1 300 ? 11.400 -7.288 -15.884 1.00 96.56 300 ARG A C 1
ATOM 2420 O O . ARG A 1 300 ? 10.431 -6.637 -16.250 1.00 96.56 300 ARG A O 1
ATOM 2427 N N . MET A 1 301 ? 12.468 -6.747 -15.310 1.00 97.75 301 MET A N 1
ATOM 2428 C CA . MET A 1 301 ? 12.587 -5.308 -15.064 1.00 97.75 301 MET A CA 1
ATOM 2429 C C . MET A 1 301 ? 12.607 -4.499 -16.367 1.00 97.75 301 MET A C 1
ATOM 2431 O O . MET A 1 301 ? 11.933 -3.478 -16.460 1.00 97.75 301 MET A O 1
ATOM 2435 N N . ASN A 1 302 ? 13.257 -5.000 -17.423 1.00 97.56 302 ASN A N 1
ATOM 2436 C CA . ASN A 1 302 ? 13.157 -4.378 -18.749 1.00 97.56 302 ASN A CA 1
ATOM 2437 C C . ASN A 1 302 ? 11.712 -4.374 -19.271 1.00 97.56 302 ASN A C 1
ATOM 2439 O O . ASN A 1 302 ? 11.249 -3.377 -19.814 1.00 97.56 302 ASN A O 1
ATOM 2443 N N . ARG A 1 303 ? 10.971 -5.471 -19.065 1.00 97.94 303 ARG A N 1
ATOM 2444 C CA . ARG A 1 303 ? 9.558 -5.537 -19.456 1.00 97.94 303 ARG A CA 1
ATOM 2445 C C . ARG A 1 303 ? 8.680 -4.580 -18.644 1.00 97.94 303 ARG A C 1
ATOM 2447 O O . ARG A 1 303 ? 7.746 -4.013 -19.196 1.00 97.94 303 ARG A O 1
ATOM 2454 N N . VAL A 1 304 ? 8.976 -4.409 -17.356 1.00 98.44 304 VAL A N 1
ATOM 2455 C CA . VAL A 1 304 ? 8.331 -3.405 -16.498 1.00 98.44 304 VAL A CA 1
ATOM 2456 C C . VAL A 1 304 ? 8.551 -2.004 -17.068 1.00 98.44 304 VAL A C 1
ATOM 2458 O O . VAL A 1 304 ? 7.578 -1.288 -17.273 1.00 98.44 304 VAL A O 1
ATOM 2461 N N . MET A 1 305 ? 9.795 -1.653 -17.411 1.00 98.31 305 MET A N 1
ATOM 2462 C CA . MET A 1 305 ? 10.123 -0.367 -18.036 1.00 98.31 305 MET A CA 1
ATOM 2463 C C . MET A 1 305 ? 9.324 -0.128 -19.324 1.00 98.31 305 MET A C 1
ATOM 2465 O O . MET A 1 305 ? 8.683 0.909 -19.469 1.00 98.31 305 MET A O 1
ATOM 2469 N N . GLU A 1 306 ? 9.324 -1.099 -20.245 1.00 98.38 306 GLU A N 1
ATOM 2470 C CA . GLU A 1 306 ? 8.562 -1.014 -21.500 1.00 98.38 306 GLU A CA 1
ATOM 2471 C C . GLU A 1 306 ? 7.072 -0.749 -21.250 1.00 98.38 306 GLU A C 1
ATOM 2473 O O . GLU A 1 306 ? 6.461 0.073 -21.930 1.00 98.38 306 GLU A O 1
ATOM 2478 N N . GLN A 1 307 ? 6.482 -1.441 -20.274 1.00 98.56 307 GLN A N 1
ATOM 2479 C CA . GLN A 1 307 ? 5.058 -1.315 -19.986 1.00 98.56 307 GLN A CA 1
ATOM 2480 C C . GLN A 1 307 ? 4.715 0.020 -19.310 1.00 98.56 307 GLN A C 1
ATOM 2482 O O . GLN A 1 307 ? 3.686 0.614 -19.622 1.00 98.56 307 GLN A O 1
ATOM 2487 N N . GLU A 1 308 ? 5.579 0.527 -18.431 1.00 98.50 308 GLU A N 1
ATOM 2488 C CA . GLU A 1 308 ? 5.410 1.849 -17.811 1.00 98.50 308 GLU A CA 1
ATOM 2489 C C . GLU A 1 308 ? 5.513 2.977 -18.851 1.00 98.50 308 GLU A C 1
ATOM 2491 O O . GLU A 1 308 ? 4.752 3.943 -18.798 1.00 98.50 308 GLU A O 1
ATOM 2496 N N . MET A 1 309 ? 6.368 2.831 -19.870 1.00 98.50 309 MET A N 1
ATOM 2497 C CA . MET A 1 309 ? 6.400 3.767 -21.003 1.00 98.50 309 MET A CA 1
ATOM 2498 C C . MET A 1 309 ? 5.070 3.787 -21.776 1.00 98.50 309 MET A C 1
ATOM 2500 O O . MET A 1 309 ? 4.582 4.862 -22.123 1.00 98.50 309 MET A O 1
ATOM 2504 N N . ILE A 1 310 ? 4.441 2.625 -21.990 1.00 98.56 310 ILE A N 1
ATOM 2505 C CA . ILE A 1 310 ? 3.113 2.539 -22.627 1.00 98.56 310 ILE A CA 1
ATOM 2506 C C . ILE A 1 310 ? 2.053 3.252 -21.777 1.00 98.56 310 ILE A C 1
ATOM 2508 O O . ILE A 1 310 ? 1.203 3.967 -22.314 1.00 98.56 310 ILE A O 1
ATOM 2512 N N . VAL A 1 311 ? 2.096 3.084 -20.452 1.00 98.50 311 VAL A N 1
ATOM 2513 C CA . VAL A 1 311 ? 1.184 3.770 -19.524 1.00 98.50 311 VAL A CA 1
ATOM 2514 C C . VAL A 1 311 ? 1.347 5.290 -19.611 1.00 98.50 311 VAL A C 1
ATOM 2516 O O . VAL A 1 311 ? 0.346 6.000 -19.714 1.00 98.50 311 VAL A O 1
ATOM 2519 N N . ILE A 1 312 ? 2.583 5.793 -19.648 1.00 98.44 312 ILE A N 1
ATOM 2520 C CA . ILE A 1 312 ? 2.878 7.224 -19.833 1.00 98.44 312 ILE A CA 1
ATOM 2521 C C . ILE A 1 312 ? 2.301 7.742 -21.157 1.00 98.44 312 ILE A C 1
ATOM 2523 O O . ILE A 1 312 ? 1.682 8.809 -21.189 1.00 98.44 312 ILE A O 1
ATOM 2527 N N . ASP A 1 313 ? 2.445 6.991 -22.249 1.00 98.38 313 ASP A N 1
ATOM 2528 C CA . ASP A 1 313 ? 1.870 7.376 -23.542 1.00 98.38 313 ASP A CA 1
ATOM 2529 C C . ASP A 1 313 ? 0.336 7.436 -23.486 1.00 98.38 313 ASP A C 1
ATOM 2531 O O . ASP A 1 313 ? -0.275 8.364 -24.026 1.00 98.38 313 ASP A O 1
ATOM 2535 N N . LYS A 1 314 ? -0.305 6.500 -22.776 1.00 98.19 314 LYS A N 1
ATOM 2536 C CA . LYS A 1 314 ? -1.760 6.510 -22.558 1.00 98.19 314 LYS A CA 1
ATOM 2537 C C . LYS A 1 314 ? -2.213 7.712 -21.725 1.00 98.19 314 LYS A C 1
ATOM 2539 O O . LYS A 1 314 ? -3.194 8.349 -22.109 1.00 98.19 314 LYS A O 1
ATOM 2544 N N . MET A 1 315 ? -1.472 8.085 -20.676 1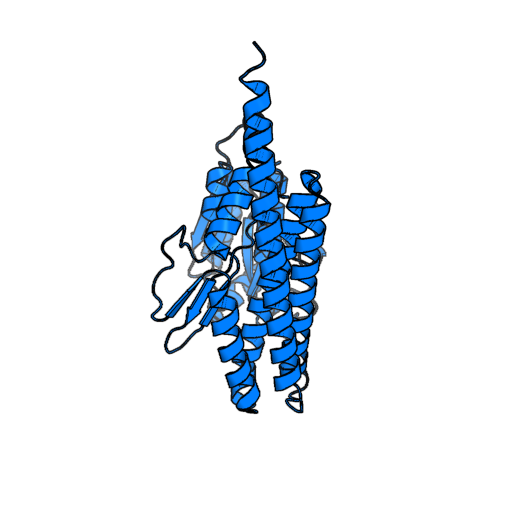.00 98.00 315 MET A N 1
ATOM 2545 C CA . MET A 1 315 ? -1.725 9.311 -19.899 1.00 98.00 315 MET A CA 1
ATOM 2546 C C . MET A 1 315 ? -1.690 10.557 -20.796 1.00 98.00 315 MET A C 1
ATOM 2548 O O . MET A 1 315 ? -2.590 11.393 -20.740 1.00 98.00 315 MET A O 1
ATOM 2552 N N . LYS A 1 316 ? -0.682 10.669 -21.671 1.00 97.81 316 LYS A N 1
ATOM 2553 C CA . LYS A 1 316 ? -0.548 11.797 -22.611 1.00 97.81 316 LYS A CA 1
ATOM 2554 C C . LYS A 1 316 ? -1.701 11.863 -23.607 1.00 97.81 316 LYS A C 1
ATOM 2556 O O . LYS A 1 316 ? -2.226 12.944 -23.869 1.00 97.81 316 LYS A O 1
ATOM 2561 N N . VAL A 1 317 ? -2.094 10.717 -24.165 1.00 97.19 317 VAL A N 1
ATOM 2562 C CA . VAL A 1 317 ? -3.227 10.627 -25.097 1.00 97.19 317 VAL A CA 1
ATOM 2563 C C . VAL A 1 317 ? -4.529 11.037 -24.413 1.00 97.19 317 VAL A C 1
ATOM 2565 O O . VAL A 1 317 ? -5.285 11.807 -25.003 1.00 97.19 317 VAL A O 1
ATOM 2568 N N . TYR A 1 318 ? -4.773 10.565 -23.188 1.00 96.00 318 TYR A N 1
ATOM 2569 C CA . TYR A 1 318 ? -5.938 10.950 -22.389 1.00 96.00 318 TYR A CA 1
ATOM 2570 C C . TYR A 1 318 ? -5.991 12.473 -22.181 1.00 96.00 318 TYR A C 1
ATOM 2572 O O . TYR A 1 318 ? -6.949 13.120 -22.598 1.00 96.00 318 TYR A O 1
ATOM 2580 N N . LEU A 1 319 ? -4.916 13.075 -21.656 1.00 95.69 319 LEU A N 1
ATOM 2581 C CA . LEU A 1 319 ? -4.875 14.517 -21.369 1.00 95.69 319 LEU A CA 1
ATOM 2582 C C . LEU A 1 319 ? -5.023 15.382 -22.627 1.00 95.69 319 LEU A C 1
ATOM 2584 O O . LEU A 1 319 ? -5.602 16.466 -22.574 1.00 95.69 319 LEU A O 1
ATOM 2588 N N . LYS A 1 320 ? -4.521 14.906 -23.771 1.00 95.38 320 LYS A N 1
ATOM 2589 C CA . LYS A 1 320 ? -4.708 15.588 -25.053 1.00 95.38 320 LYS A CA 1
ATOM 2590 C C . LYS A 1 320 ? -6.173 15.570 -25.505 1.00 95.38 320 LYS A C 1
ATOM 2592 O O . LYS A 1 320 ? -6.668 16.605 -25.941 1.00 95.38 320 LYS A O 1
ATOM 2597 N N . LYS A 1 321 ? -6.858 14.423 -25.402 1.00 92.38 321 LYS A N 1
ATOM 2598 C CA . LYS A 1 321 ? -8.285 14.303 -25.756 1.00 92.38 321 LYS A CA 1
ATOM 2599 C C . LYS A 1 321 ? -9.155 15.219 -24.894 1.00 92.38 321 LYS A C 1
ATOM 2601 O O . LYS A 1 321 ? -10.031 15.887 -25.429 1.00 92.38 321 LYS A O 1
ATOM 2606 N N . GLU A 1 322 ? -8.872 15.281 -23.597 1.00 89.00 322 GLU A N 1
ATOM 2607 C CA . GLU A 1 322 ? -9.583 16.148 -22.650 1.00 89.00 322 GLU A CA 1
ATOM 2608 C C . GLU A 1 322 ? -9.428 17.636 -22.996 1.00 89.00 322 GLU A C 1
ATOM 2610 O O . GLU A 1 322 ? -10.410 18.379 -23.025 1.00 89.00 322 GLU A O 1
ATOM 2615 N N . ALA A 1 323 ? -8.209 18.069 -23.339 1.00 88.62 323 ALA A N 1
ATOM 2616 C CA . ALA A 1 323 ? -7.960 19.443 -23.771 1.00 88.62 323 ALA A CA 1
ATOM 2617 C C . ALA A 1 323 ? -8.718 19.789 -25.069 1.00 88.62 323 ALA A C 1
ATOM 2619 O O . ALA A 1 323 ? -9.359 20.834 -25.149 1.00 88.62 323 ALA A O 1
ATOM 2620 N N . GLU A 1 324 ? -8.702 18.893 -26.063 1.00 88.44 324 GLU A N 1
ATOM 2621 C CA . GLU A 1 324 ? -9.409 19.086 -27.340 1.00 88.44 324 GLU A CA 1
ATOM 2622 C C . GLU A 1 324 ? -10.943 19.034 -27.184 1.00 88.44 324 GLU A C 1
ATOM 2624 O O . GLU A 1 324 ? -11.662 19.719 -27.913 1.00 88.44 324 GLU A O 1
ATOM 2629 N N . GLY A 1 325 ? -11.460 18.247 -26.234 1.00 76.56 325 GLY A N 1
ATOM 2630 C CA . GLY A 1 325 ? -12.890 18.156 -25.920 1.00 76.56 325 GLY A CA 1
ATOM 2631 C C . GLY A 1 325 ? -13.445 19.391 -25.202 1.00 76.56 325 GLY A C 1
ATOM 2632 O O . GLY A 1 325 ? -14.594 19.771 -25.442 1.00 76.56 325 GLY A O 1
ATOM 2633 N N . SER A 1 326 ? -12.627 20.058 -24.381 1.00 62.06 326 SER A N 1
ATOM 2634 C CA . SER A 1 326 ? -13.006 21.290 -23.672 1.00 62.06 326 SER A CA 1
ATOM 2635 C C . SER A 1 326 ? -13.185 22.491 -24.617 1.00 62.06 326 SER A C 1
ATOM 2637 O O . SER A 1 326 ? -14.088 23.305 -24.412 1.00 62.06 326 SER A O 1
ATOM 2639 N N . ASP A 1 327 ? -12.399 22.577 -25.697 1.00 56.38 327 ASP A N 1
ATOM 2640 C CA . ASP A 1 327 ? -12.446 23.696 -26.659 1.00 56.38 327 ASP A CA 1
ATOM 2641 C C . ASP A 1 327 ? -13.727 23.716 -27.528 1.00 56.38 327 ASP A C 1
ATOM 2643 O O . ASP A 1 327 ? -14.137 24.763 -28.045 1.00 56.38 327 ASP A O 1
ATOM 2647 N N . TYR A 1 328 ? -14.420 22.579 -27.671 1.00 47.47 328 TYR A N 1
ATOM 2648 C CA . TYR A 1 328 ? -15.677 22.492 -28.430 1.00 47.47 328 TYR A CA 1
ATOM 2649 C C . TYR A 1 328 ? -16.902 23.023 -27.670 1.00 47.47 328 TYR A C 1
ATOM 2651 O O . TYR A 1 328 ? -17.917 23.336 -28.296 1.00 47.47 328 TYR A O 1
ATOM 2659 N N . VAL A 1 329 ? -16.829 23.160 -26.342 1.00 51.19 329 VAL A N 1
ATOM 2660 C CA . VAL A 1 329 ? -17.953 23.653 -25.525 1.00 51.19 329 VAL A CA 1
ATOM 2661 C C . VAL A 1 329 ? -17.966 25.187 -25.445 1.00 51.19 329 VAL A C 1
ATOM 2663 O O . VAL A 1 329 ? -19.038 25.785 -25.341 1.00 51.19 329 VAL A O 1
ATOM 2666 N N . GLU A 1 330 ? -16.814 25.854 -25.578 1.00 44.81 330 GLU A N 1
ATOM 2667 C CA . GLU A 1 330 ? -16.723 27.322 -25.474 1.00 44.81 330 GLU A CA 1
ATOM 2668 C C . GLU A 1 330 ? -17.018 28.085 -26.778 1.00 44.81 330 GLU A C 1
ATOM 2670 O O . GLU A 1 330 ? -17.340 29.271 -26.731 1.00 44.81 330 GLU A O 1
ATOM 2675 N N . THR A 1 331 ? -16.990 27.430 -27.942 1.00 48.81 331 THR A N 1
ATOM 2676 C CA . THR A 1 331 ? -17.251 28.088 -29.243 1.00 48.81 331 THR A CA 1
ATOM 2677 C C . THR A 1 331 ? -18.691 27.929 -29.753 1.00 48.81 331 THR A C 1
ATOM 2679 O O . THR A 1 331 ? -19.034 28.445 -30.817 1.00 48.81 331 THR A O 1
ATOM 2682 N N . GLY A 1 332 ? -19.554 27.256 -28.984 1.00 47.16 332 GLY A N 1
ATOM 2683 C CA . GLY A 1 332 ? -20.952 26.964 -29.322 1.00 47.16 332 GLY A CA 1
ATOM 2684 C C . GLY A 1 332 ? -22.001 27.820 -28.599 1.00 47.16 332 GLY A C 1
ATOM 2685 O O . GLY A 1 332 ? -23.030 27.273 -28.194 1.00 47.16 332 GLY A O 1
ATOM 2686 N N . ARG A 1 333 ? -21.768 29.127 -28.409 1.00 36.81 333 ARG A N 1
ATOM 2687 C CA . ARG A 1 333 ? -22.791 30.088 -27.945 1.00 36.81 333 ARG A CA 1
ATOM 2688 C C . ARG A 1 333 ? -23.037 31.213 -28.935 1.00 36.81 333 ARG A C 1
ATOM 2690 O O . ARG A 1 333 ? -22.045 31.813 -29.401 1.00 36.81 333 ARG A O 1
#

Sequence (333 aa):
MEFTLYQSSYHNCKNIVLTAMVKRLGFDIDHLWSQAGLSYQEDEQTFLLTPYYKSILDVLKNLGITVLSRNFSDSESCISALREVLQQGRTIGIHTDLFELPYCMYYQDLHEMHAIEILEVEGDDWTICDHYYRFLGKISSEVLHKAINGTIEHKLAECSIYFLDSELSKDIWGDFTNNVSQIVTENLKVMEGNSLFELSGSETNAIGLEAISLFGNKLDALVLAEDKEQLPLLEECYDQMKEVTNSRYHFHSFLKSVHEEDFAEAVLEASQCWGVATNMVLRVFATESFEGMRERIKKRMNRVMEQEMIVIDKMKVYLKKEAEGSDYVETGR

Organism: Brevibacillus laterosporus (NCBI:txid1465)

Mean predicted aligned error: 5.71 Å